Protein AF-A0A7Z9N218-F1 (afdb_monomer)

Secondary structure (DSSP, 8-state):
----HHHHHHHHHHHHHHHHHIIIIIIISHHHHHIIIIISSSHHHHHHHHHHHHHHHHHHHHHHHHHHHHHHHHHT-HHHHHHHHHHHHHHHHHHHTT--TT-HHHHHHHHHHHHHHHHHHHHHHHHTHHHHS-GGGHHHHHHHHHHHHHHHHHHHHHHHIIIIISSSS-GGG--SGGGHHHHHHHHHHHHHHHHHHHHHHHH----GGG----SSHHHHHHHHHHHHHHHHHTT-HHHHHHHHHHHHHHHHHHHHHHH--

Nearest PDB structures (foldseek):
  6tha-assembly1_A  TM=5.255E-01  e=4.650E-03  Homo sapiens
  7yub-assembly1_R  TM=7.234E-01  e=2.649E-01  Homo sapiens
  9b1o-assembly1_A  TM=7.307E-01  e=7.279E-01  Homo sapiens
  8ex6-assembly1_A  TM=6.129E-01  e=5.351E-01  Homo sapiens
  7yud-assembly1_R  TM=5.275E-01  e=8.304E-01  Homo sapiens

pLDDT: mean 81.49, std 13.46, range [33.62, 96.31]

Structure (mmCIF, N/CA/C/O backbone):
data_AF-A0A7Z9N218-F1
#
_entry.id   AF-A0A7Z9N218-F1
#
loop_
_atom_site.group_PDB
_atom_site.id
_atom_site.type_symbol
_atom_site.label_atom_id
_atom_site.label_alt_id
_atom_site.label_comp_id
_atom_site.label_asym_id
_atom_site.label_entity_id
_atom_site.label_seq_id
_atom_site.pdbx_PDB_ins_code
_atom_site.Cartn_x
_atom_site.Cartn_y
_atom_site.Cartn_z
_atom_site.occupancy
_atom_site.B_iso_or_equiv
_atom_site.auth_seq_id
_atom_site.auth_comp_id
_atom_site.auth_asym_id
_atom_site.auth_atom_id
_atom_site.pdbx_PDB_model_num
ATOM 1 N N . MET A 1 1 ? -22.591 -6.708 20.946 1.00 33.62 1 MET A N 1
ATOM 2 C CA . MET A 1 1 ? -23.233 -7.764 20.130 1.00 33.62 1 MET A CA 1
ATOM 3 C C . MET A 1 1 ? -22.193 -8.252 19.127 1.00 33.62 1 MET A C 1
ATOM 5 O O . MET A 1 1 ? -21.818 -7.488 18.253 1.00 33.62 1 MET A O 1
ATOM 9 N N . ALA A 1 2 ? -21.622 -9.447 19.322 1.00 35.62 2 ALA A N 1
ATOM 10 C CA . ALA A 1 2 ? -20.508 -9.954 18.511 1.00 35.62 2 ALA A CA 1
ATOM 11 C C . ALA A 1 2 ? -20.995 -10.357 17.107 1.00 35.62 2 ALA A C 1
ATOM 13 O O . ALA A 1 2 ? -21.380 -11.499 16.860 1.00 35.62 2 ALA A O 1
ATOM 14 N N . LEU A 1 3 ? -21.046 -9.393 16.191 1.00 43.81 3 LEU A N 1
ATOM 15 C CA . LEU A 1 3 ? -21.478 -9.608 14.815 1.00 43.81 3 LEU A CA 1
ATOM 16 C C . LEU A 1 3 ? -20.383 -10.351 14.031 1.00 43.81 3 LEU A C 1
ATOM 18 O O . LEU A 1 3 ? -19.372 -9.782 13.648 1.00 43.81 3 LEU A O 1
ATOM 22 N N . ASN A 1 4 ? -20.622 -11.632 13.748 1.00 52.72 4 ASN A N 1
ATOM 23 C CA . ASN A 1 4 ? -20.043 -12.361 12.610 1.00 52.72 4 ASN A CA 1
ATOM 24 C C . ASN A 1 4 ? -18.493 -12.364 12.484 1.00 52.72 4 ASN A C 1
ATOM 26 O O . ASN A 1 4 ? -17.949 -12.262 11.383 1.00 52.72 4 ASN A O 1
ATOM 30 N N . ASN A 1 5 ? -17.788 -12.542 13.611 1.00 69.19 5 ASN A N 1
ATOM 31 C CA . ASN A 1 5 ? -16.327 -12.408 13.763 1.00 69.19 5 ASN A CA 1
ATOM 32 C C . ASN A 1 5 ? -15.471 -13.054 12.658 1.00 69.19 5 ASN A C 1
ATOM 34 O O . ASN A 1 5 ? -14.517 -12.451 12.182 1.00 69.19 5 ASN A O 1
ATOM 38 N N . LYS A 1 6 ? -15.777 -14.287 12.233 1.00 80.62 6 LYS A N 1
ATOM 39 C CA . LYS A 1 6 ? -14.879 -15.040 11.336 1.00 80.62 6 LYS A CA 1
ATOM 40 C C . LYS A 1 6 ? -14.789 -14.440 9.931 1.00 80.62 6 LYS A C 1
ATOM 42 O O . LYS A 1 6 ? -13.695 -14.379 9.381 1.00 80.62 6 LYS A O 1
ATOM 47 N N . LYS A 1 7 ? -15.915 -13.990 9.361 1.00 83.62 7 LYS A N 1
ATOM 48 C CA . LYS A 1 7 ? -15.926 -13.382 8.020 1.00 83.62 7 LYS A CA 1
ATOM 49 C C . LYS A 1 7 ? -15.227 -12.026 8.034 1.00 83.62 7 LYS A C 1
ATOM 51 O O . LYS A 1 7 ? -14.425 -11.764 7.146 1.00 83.62 7 LYS A O 1
ATOM 56 N N . SER A 1 8 ? -15.460 -11.209 9.062 1.00 83.69 8 SER A N 1
ATOM 57 C CA . SER A 1 8 ? -14.781 -9.918 9.229 1.00 83.69 8 SER A CA 1
ATOM 58 C C . SER A 1 8 ? -13.271 -10.085 9.409 1.00 83.69 8 SER A C 1
ATOM 60 O O . SER A 1 8 ? -12.509 -9.423 8.715 1.00 83.69 8 SER A O 1
ATOM 62 N N . ILE A 1 9 ? -12.836 -11.027 10.256 1.00 85.31 9 ILE A N 1
ATOM 63 C CA . ILE A 1 9 ? -11.413 -11.344 10.459 1.00 85.31 9 ILE A CA 1
ATOM 64 C C . ILE A 1 9 ? -10.764 -11.830 9.159 1.00 85.31 9 ILE A C 1
ATOM 66 O O . ILE A 1 9 ? -9.672 -11.387 8.818 1.00 85.31 9 ILE A O 1
ATOM 70 N N . TRP A 1 10 ? -11.430 -12.716 8.412 1.00 88.69 10 TRP A N 1
ATOM 71 C CA . TRP A 1 10 ? -10.900 -13.202 7.137 1.00 88.69 10 TRP A CA 1
ATOM 72 C C . TRP A 1 10 ? -10.821 -12.091 6.083 1.00 88.69 10 TRP A C 1
ATOM 74 O O . TRP A 1 10 ? -9.835 -12.000 5.364 1.00 88.69 10 TRP A O 1
ATOM 84 N N . SER A 1 11 ? -11.823 -11.210 6.029 1.00 88.75 11 SER A N 1
ATOM 85 C CA . SER A 1 11 ? -11.825 -10.049 5.124 1.00 88.75 11 SER A CA 1
ATOM 86 C C . SER A 1 11 ? -10.704 -9.072 5.440 1.00 88.75 11 SER A C 1
ATOM 88 O O . SER A 1 11 ? -10.077 -8.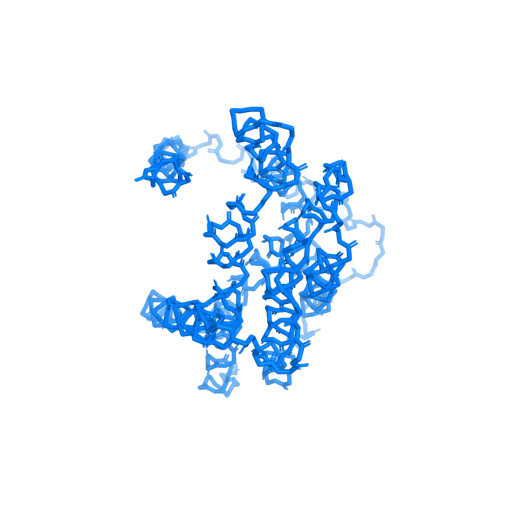535 4.535 1.00 88.75 11 SER A O 1
ATOM 90 N N . TRP A 1 12 ? -10.464 -8.848 6.732 1.00 90.56 12 TRP A N 1
ATOM 91 C CA . TRP A 1 12 ? -9.368 -8.026 7.220 1.00 90.56 12 TRP A CA 1
ATOM 92 C C . TRP A 1 12 ? -8.027 -8.651 6.818 1.00 90.56 12 TRP A C 1
ATOM 94 O O . TRP A 1 12 ? -7.235 -8.012 6.139 1.00 90.56 12 TRP A O 1
ATOM 104 N N . ALA A 1 13 ? -7.829 -9.945 7.074 1.00 91.06 13 ALA A N 1
ATOM 105 C CA . ALA A 1 13 ? -6.616 -10.647 6.653 1.00 91.06 13 ALA A CA 1
ATOM 106 C C . ALA A 1 13 ? -6.413 -10.649 5.119 1.00 91.06 13 ALA A C 1
ATOM 108 O O . ALA A 1 13 ? -5.283 -10.548 4.648 1.00 91.06 13 ALA A O 1
ATOM 109 N N . MET A 1 14 ? -7.488 -10.728 4.326 1.00 91.31 14 MET A N 1
ATOM 110 C CA . MET A 1 14 ? -7.422 -10.603 2.862 1.00 91.31 14 MET A CA 1
ATOM 111 C C . MET A 1 14 ? -7.017 -9.208 2.390 1.00 91.31 14 MET A C 1
ATOM 113 O O . MET A 1 14 ? -6.320 -9.084 1.387 1.00 91.31 14 MET A O 1
ATOM 117 N N . TYR A 1 15 ? -7.391 -8.163 3.122 1.00 92.38 15 TYR A N 1
ATOM 118 C CA . TYR A 1 15 ? -6.898 -6.823 2.830 1.00 92.38 15 TYR A CA 1
ATOM 119 C C . TYR A 1 15 ? -5.382 -6.724 3.069 1.00 92.38 15 TYR A C 1
ATOM 121 O O . TYR A 1 15 ? -4.683 -6.111 2.268 1.00 92.38 15 TYR A O 1
ATOM 129 N N . ASP A 1 16 ? -4.846 -7.397 4.093 1.00 91.12 16 ASP A N 1
ATOM 130 C CA . ASP A 1 16 ? -3.393 -7.485 4.324 1.00 91.12 16 ASP A CA 1
ATOM 131 C C . ASP A 1 16 ? -2.655 -8.235 3.204 1.00 91.12 16 ASP A C 1
ATOM 133 O O . ASP A 1 16 ? -1.592 -7.816 2.737 1.00 91.12 16 ASP A O 1
ATOM 137 N N . PHE A 1 17 ? -3.260 -9.327 2.730 1.00 91.94 17 PHE A N 1
ATOM 138 C CA . PHE A 1 17 ? -2.815 -10.094 1.563 1.00 91.94 17 PHE A CA 1
ATOM 139 C C . PHE A 1 17 ? -2.768 -9.232 0.295 1.00 91.94 17 PHE A C 1
ATOM 141 O O . PHE A 1 17 ? -1.846 -9.348 -0.515 1.00 91.94 17 PHE A O 1
ATOM 148 N N . ALA A 1 18 ? -3.740 -8.332 0.140 1.00 91.12 18 ALA A N 1
ATOM 149 C CA . ALA A 1 18 ? -3.783 -7.359 -0.940 1.00 91.12 18 ALA A CA 1
ATOM 150 C C . ALA A 1 18 ? -2.677 -6.294 -0.776 1.00 91.12 18 ALA A C 1
ATOM 152 O O . ALA A 1 18 ? -1.920 -6.039 -1.712 1.00 91.12 18 ALA A O 1
ATOM 153 N N . ASN A 1 19 ? -2.561 -5.709 0.421 1.00 91.56 19 ASN A N 1
ATOM 154 C CA . ASN A 1 19 ? -1.595 -4.661 0.761 1.00 91.56 19 ASN A CA 1
ATOM 155 C C . ASN A 1 19 ? -0.151 -5.105 0.520 1.00 91.56 19 ASN A C 1
ATOM 157 O O . ASN A 1 19 ? 0.659 -4.358 -0.025 1.00 91.56 19 ASN A O 1
ATOM 161 N N . SER A 1 20 ? 0.171 -6.334 0.912 1.00 91.56 20 SER A N 1
ATOM 162 C CA . SER A 1 20 ? 1.543 -6.836 0.858 1.00 91.56 20 SER A CA 1
ATOM 163 C C . SER A 1 20 ? 2.082 -6.901 -0.571 1.00 91.56 20 SER A C 1
ATOM 165 O O . SER A 1 20 ? 3.263 -6.646 -0.787 1.00 91.56 20 SER A O 1
ATOM 167 N N . ALA A 1 21 ? 1.226 -7.145 -1.571 1.00 91.75 21 ALA A N 1
ATOM 168 C CA . ALA A 1 21 ? 1.627 -7.079 -2.977 1.00 91.75 21 ALA A CA 1
ATOM 169 C C . ALA A 1 21 ? 2.090 -5.670 -3.389 1.00 91.75 21 ALA A C 1
ATOM 171 O O . ALA A 1 21 ? 3.074 -5.541 -4.118 1.00 91.75 21 ALA A O 1
ATOM 172 N N . TYR A 1 22 ? 1.427 -4.618 -2.895 1.00 93.44 22 TYR A N 1
ATOM 173 C CA . TYR A 1 22 ? 1.830 -3.234 -3.150 1.00 93.44 22 TYR A CA 1
ATOM 174 C C . TYR A 1 22 ? 3.226 -2.963 -2.583 1.00 93.44 22 TYR A C 1
ATOM 176 O O . TYR A 1 22 ? 4.114 -2.526 -3.314 1.00 93.44 22 TYR A O 1
ATOM 184 N N . THR A 1 23 ? 3.460 -3.282 -1.307 1.00 91.19 23 THR A N 1
ATOM 185 C CA . THR A 1 23 ? 4.771 -3.068 -0.678 1.00 91.19 23 THR A CA 1
ATOM 186 C C . THR A 1 23 ? 5.867 -3.872 -1.376 1.00 91.19 23 THR A C 1
ATOM 188 O O . THR A 1 23 ? 6.879 -3.308 -1.783 1.00 91.19 23 THR A O 1
ATOM 191 N N . THR A 1 24 ? 5.659 -5.173 -1.586 1.00 90.44 24 THR A N 1
ATOM 192 C CA . THR A 1 24 ? 6.682 -6.054 -2.161 1.00 90.44 24 THR A CA 1
ATOM 193 C C . THR A 1 24 ? 7.053 -5.651 -3.591 1.00 90.44 24 THR A C 1
ATOM 195 O O . THR A 1 24 ? 8.238 -5.511 -3.895 1.00 90.44 24 THR A O 1
ATOM 198 N N . LEU A 1 25 ? 6.077 -5.439 -4.480 1.00 92.12 25 LEU A N 1
ATOM 199 C CA . LEU A 1 25 ? 6.375 -5.182 -5.891 1.00 92.12 25 LEU A CA 1
ATOM 200 C C . LEU A 1 25 ? 6.682 -3.710 -6.168 1.00 92.12 25 LEU A C 1
ATOM 202 O O . LEU A 1 25 ? 7.605 -3.436 -6.932 1.00 92.12 25 LEU A O 1
ATOM 206 N N . ILE A 1 26 ? 5.944 -2.768 -5.576 1.00 93.00 26 ILE A N 1
ATOM 207 C CA . ILE A 1 26 ? 6.102 -1.343 -5.898 1.00 93.00 26 ILE A CA 1
ATOM 208 C C . ILE A 1 26 ? 7.177 -0.698 -5.026 1.00 93.00 26 ILE A C 1
ATOM 210 O O . ILE A 1 26 ? 8.072 -0.035 -5.546 1.00 93.00 26 ILE A O 1
ATOM 214 N N . VAL A 1 27 ? 7.096 -0.884 -3.707 1.00 90.38 27 VAL A N 1
ATOM 215 C CA . VAL A 1 27 ? 7.949 -0.155 -2.756 1.00 90.38 27 VAL A CA 1
ATOM 216 C C . VAL A 1 27 ? 9.341 -0.777 -2.646 1.00 90.38 27 VAL A C 1
ATOM 218 O O . VAL A 1 27 ? 10.323 -0.039 -2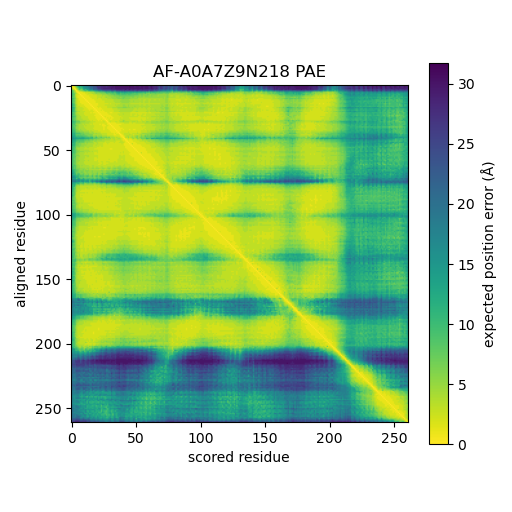.589 1.00 90.38 27 VAL A O 1
ATOM 221 N N . THR A 1 28 ? 9.433 -2.110 -2.618 1.00 85.75 28 THR A N 1
ATOM 222 C CA . THR A 1 28 ? 10.676 -2.810 -2.251 1.00 85.75 28 THR A CA 1
ATOM 223 C C . THR A 1 28 ? 11.458 -3.354 -3.445 1.00 85.75 28 THR A C 1
ATOM 225 O O . THR A 1 28 ? 12.612 -2.985 -3.618 1.00 85.75 28 THR A O 1
ATOM 228 N N . PHE A 1 29 ? 10.878 -4.240 -4.263 1.00 85.50 29 PHE A N 1
ATOM 229 C CA . PHE A 1 29 ? 11.684 -5.048 -5.190 1.00 85.50 29 PHE A CA 1
ATOM 230 C C . PHE A 1 29 ? 11.602 -4.601 -6.647 1.00 85.50 29 PHE A C 1
ATOM 232 O O . PHE A 1 29 ? 12.610 -4.210 -7.230 1.00 85.50 29 PHE A O 1
ATOM 239 N N . VAL A 1 30 ? 10.426 -4.694 -7.269 1.00 88.75 30 VAL A N 1
ATOM 240 C CA . VAL A 1 30 ? 10.321 -4.646 -8.736 1.00 88.75 30 VAL A CA 1
ATOM 241 C C . VAL A 1 30 ? 10.375 -3.209 -9.248 1.00 88.75 30 VAL A C 1
ATOM 243 O O . VAL A 1 30 ? 11.292 -2.841 -9.982 1.00 88.75 30 VAL A O 1
ATOM 246 N N . TYR A 1 31 ? 9.414 -2.378 -8.846 1.00 89.75 31 TYR A N 1
ATOM 247 C CA . TYR A 1 31 ? 9.296 -1.023 -9.372 1.00 89.75 31 TYR A CA 1
ATOM 248 C C . TYR A 1 31 ? 10.372 -0.087 -8.821 1.00 89.75 31 TYR A C 1
ATOM 250 O O . TYR A 1 31 ? 10.887 0.733 -9.573 1.00 89.75 31 TYR A O 1
ATOM 258 N N . ALA A 1 32 ? 10.765 -0.238 -7.554 1.00 88.56 32 ALA A N 1
ATOM 259 C CA . ALA A 1 32 ? 11.889 0.501 -6.979 1.00 88.56 32 ALA A CA 1
ATOM 260 C C . ALA A 1 32 ? 13.178 0.286 -7.793 1.00 88.56 32 ALA A C 1
ATOM 262 O O . ALA A 1 32 ? 13.804 1.251 -8.227 1.00 88.56 32 ALA A O 1
ATOM 263 N N . THR A 1 33 ? 13.515 -0.971 -8.104 1.00 88.12 33 THR A N 1
ATOM 264 C CA . THR A 1 33 ? 14.679 -1.303 -8.943 1.00 88.12 33 THR A CA 1
ATOM 265 C C . THR A 1 33 ? 14.522 -0.791 -10.375 1.00 88.12 33 THR A C 1
ATOM 267 O O . THR A 1 33 ? 15.472 -0.289 -10.971 1.00 88.12 33 THR A O 1
ATOM 270 N N . TYR A 1 34 ? 13.319 -0.882 -10.948 1.00 88.44 34 TYR A N 1
ATOM 271 C CA . TYR A 1 34 ? 13.038 -0.324 -12.271 1.00 88.44 34 TYR A CA 1
ATOM 272 C C . TYR A 1 34 ? 13.215 1.200 -12.301 1.00 88.44 34 TYR A C 1
ATOM 274 O O . TYR A 1 34 ? 13.794 1.750 -13.238 1.00 88.44 34 TYR A O 1
ATOM 282 N N . PHE A 1 35 ? 12.779 1.891 -11.249 1.00 90.50 35 PHE A N 1
ATOM 283 C CA . PHE A 1 35 ? 12.948 3.327 -11.115 1.00 90.50 35 PHE A CA 1
ATOM 284 C C . PHE A 1 35 ? 14.427 3.714 -11.057 1.00 90.50 35 PHE A C 1
ATOM 286 O O . PHE A 1 35 ? 14.845 4.604 -11.799 1.00 90.50 35 PHE A O 1
ATOM 293 N N . THR A 1 36 ? 15.227 3.037 -10.229 1.00 88.81 36 THR A N 1
ATOM 294 C CA . THR A 1 36 ? 16.649 3.369 -10.066 1.00 88.81 36 THR A CA 1
ATOM 295 C C . THR A 1 36 ? 17.490 3.015 -11.288 1.00 88.81 36 THR A C 1
ATOM 297 O O . THR A 1 36 ? 18.387 3.783 -11.627 1.00 88.81 36 THR A O 1
ATOM 300 N N . LYS A 1 37 ? 17.203 1.895 -11.967 1.00 87.25 37 LYS A N 1
ATOM 301 C CA . LYS A 1 37 ? 18.031 1.391 -13.079 1.00 87.25 37 LYS A CA 1
ATOM 302 C C . LYS A 1 37 ? 17.577 1.816 -14.473 1.00 87.25 37 LYS A C 1
ATOM 304 O O . LYS A 1 37 ? 18.411 1.865 -15.370 1.00 87.25 37 LYS A O 1
ATOM 309 N N . ALA A 1 38 ? 16.283 2.068 -14.681 1.00 87.12 38 ALA A N 1
ATOM 310 C CA . ALA A 1 38 ? 15.731 2.328 -16.015 1.00 87.12 38 ALA A CA 1
ATOM 311 C C . ALA A 1 38 ? 15.059 3.701 -16.159 1.00 87.12 38 ALA A C 1
ATOM 313 O O . ALA A 1 38 ? 15.077 4.267 -17.249 1.00 87.12 38 ALA A O 1
ATOM 314 N N . ILE A 1 39 ? 14.444 4.245 -15.101 1.00 86.81 39 ILE A N 1
ATOM 315 C CA . ILE A 1 39 ? 13.775 5.558 -15.178 1.00 86.81 39 ILE A CA 1
ATOM 316 C C . ILE A 1 39 ? 14.746 6.699 -14.869 1.00 86.81 39 ILE A C 1
ATOM 318 O O . ILE A 1 39 ? 14.710 7.722 -15.555 1.00 86.81 39 ILE A O 1
ATOM 322 N N . ALA A 1 40 ? 15.569 6.549 -13.832 1.00 87.75 40 ALA A N 1
ATOM 323 C CA . ALA A 1 40 ? 16.549 7.547 -13.426 1.00 87.75 40 ALA A CA 1
ATOM 324 C C . ALA A 1 40 ? 17.775 7.566 -14.352 1.00 87.75 40 ALA A C 1
ATOM 326 O O . ALA A 1 40 ? 18.149 6.556 -14.937 1.00 87.75 40 ALA A O 1
ATOM 327 N N . GLU A 1 41 ? 18.430 8.725 -14.436 1.00 84.69 41 GLU A N 1
ATOM 328 C CA . GLU A 1 41 ? 19.638 8.917 -15.253 1.00 84.69 41 GLU A CA 1
ATOM 329 C C . GLU A 1 41 ? 20.832 8.085 -14.759 1.00 84.69 41 GLU A C 1
ATOM 331 O O . GLU A 1 41 ? 21.686 7.677 -15.541 1.00 84.69 41 GLU A O 1
ATOM 336 N N . ASN A 1 42 ? 20.908 7.852 -13.447 1.00 89.00 42 ASN A N 1
ATOM 337 C CA . ASN A 1 42 ? 21.964 7.083 -12.801 1.00 89.00 42 ASN A CA 1
ATOM 338 C C . ASN A 1 42 ? 21.404 6.399 -11.549 1.00 89.00 42 ASN A C 1
ATOM 340 O O . ASN A 1 42 ? 20.624 7.011 -10.819 1.00 89.00 42 ASN A O 1
ATOM 344 N N . GLU A 1 43 ? 21.848 5.175 -11.261 1.00 88.06 43 GLU A N 1
ATOM 345 C CA . GLU A 1 43 ? 21.411 4.375 -10.110 1.00 88.06 43 GLU A CA 1
ATOM 346 C C . GLU A 1 43 ? 21.628 5.078 -8.759 1.00 88.06 43 GLU A C 1
ATOM 348 O O . GLU A 1 43 ? 20.756 5.026 -7.890 1.00 88.06 43 GLU A O 1
ATOM 353 N N . VAL A 1 44 ? 22.728 5.819 -8.592 1.00 88.94 44 VAL A N 1
ATOM 354 C CA . VAL A 1 44 ? 23.014 6.576 -7.360 1.00 88.94 44 VAL A CA 1
ATOM 355 C C . VAL A 1 44 ? 22.000 7.705 -7.177 1.00 88.94 44 VAL A C 1
ATOM 357 O O . VAL A 1 44 ? 21.393 7.843 -6.113 1.00 88.94 44 VAL A O 1
ATOM 360 N N . ILE A 1 45 ? 21.768 8.497 -8.228 1.00 90.06 45 ILE A N 1
ATOM 361 C CA . ILE A 1 45 ? 20.796 9.599 -8.201 1.00 90.06 45 ILE A CA 1
ATOM 362 C C . ILE A 1 45 ? 19.379 9.040 -8.038 1.00 90.06 45 ILE A C 1
ATOM 364 O O . ILE A 1 45 ? 18.606 9.553 -7.230 1.00 90.06 45 ILE A O 1
ATOM 368 N N . GLY A 1 46 ? 19.051 7.962 -8.750 1.00 88.94 46 GLY A N 1
ATOM 369 C CA . GLY A 1 46 ? 17.775 7.261 -8.661 1.00 88.94 46 GLY A CA 1
ATOM 370 C C . GLY A 1 46 ? 17.490 6.773 -7.247 1.00 88.94 46 GLY A C 1
ATOM 371 O O . GLY A 1 46 ? 16.405 7.019 -6.730 1.00 88.94 46 GLY A O 1
ATOM 372 N N . THR A 1 47 ? 18.475 6.170 -6.582 1.00 88.62 47 THR A N 1
ATOM 373 C CA . THR A 1 47 ? 18.343 5.709 -5.192 1.00 88.62 47 THR A CA 1
ATOM 374 C C . THR A 1 47 ? 18.071 6.875 -4.244 1.00 88.62 47 THR A C 1
ATOM 376 O O . THR A 1 47 ? 17.162 6.805 -3.417 1.00 88.62 47 THR A O 1
ATOM 379 N N . VAL A 1 48 ? 18.787 7.995 -4.402 1.00 89.56 48 VAL A N 1
ATOM 380 C CA . VAL A 1 48 ? 18.550 9.212 -3.606 1.00 89.56 48 VAL A CA 1
ATOM 381 C C . VAL A 1 48 ? 17.151 9.781 -3.855 1.00 89.56 48 VAL A C 1
ATOM 383 O O . VAL A 1 48 ? 16.464 10.174 -2.913 1.00 89.56 48 VAL A O 1
ATOM 386 N N . LEU A 1 49 ? 16.707 9.837 -5.111 1.00 91.94 49 LEU A N 1
ATOM 387 C CA . LEU A 1 49 ? 15.386 10.350 -5.478 1.00 91.94 49 LEU A CA 1
ATOM 388 C C . LEU A 1 49 ? 14.252 9.448 -4.984 1.00 91.94 49 LEU A C 1
ATOM 390 O O . LEU A 1 49 ? 13.246 9.956 -4.487 1.00 91.94 49 LEU A O 1
ATOM 394 N N . TRP A 1 50 ? 14.431 8.131 -5.064 1.00 91.31 50 TRP A N 1
ATOM 395 C CA . TRP A 1 50 ? 13.492 7.153 -4.526 1.00 91.31 50 TRP A CA 1
ATOM 396 C C . TRP A 1 50 ? 13.369 7.286 -3.009 1.00 91.31 50 TRP A C 1
ATOM 398 O O . TRP A 1 50 ? 12.265 7.461 -2.493 1.00 91.31 50 TRP A O 1
ATOM 408 N N . ALA A 1 51 ? 14.506 7.327 -2.305 1.00 88.56 51 ALA A N 1
ATOM 409 C CA . ALA A 1 51 ? 14.548 7.541 -0.862 1.00 88.56 51 ALA A CA 1
ATOM 410 C C . ALA A 1 51 ? 13.851 8.851 -0.467 1.00 88.56 51 ALA A C 1
ATOM 412 O O . ALA A 1 51 ? 13.028 8.857 0.444 1.00 88.56 51 ALA A O 1
ATOM 413 N N . ARG A 1 52 ? 14.087 9.948 -1.204 1.00 90.56 52 ARG A N 1
ATOM 414 C CA . ARG A 1 52 ? 13.369 11.219 -1.001 1.00 90.56 52 ARG A CA 1
ATOM 415 C C . ARG A 1 52 ? 11.859 11.066 -1.190 1.00 90.56 52 ARG A C 1
ATOM 417 O O . ARG A 1 52 ? 11.109 11.607 -0.384 1.00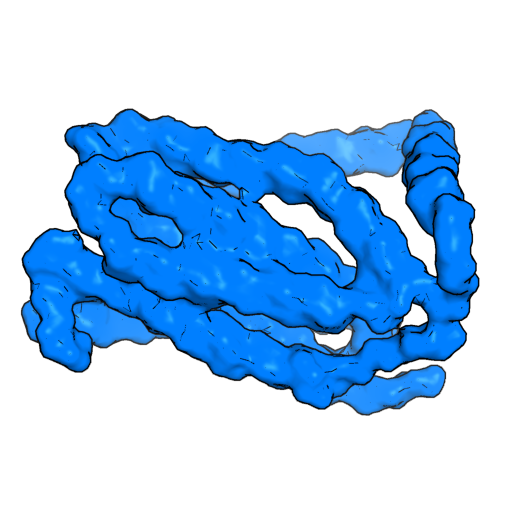 90.56 52 ARG A O 1
ATOM 424 N N . GLY A 1 53 ? 11.405 10.331 -2.206 1.00 92.12 53 GLY A N 1
ATOM 425 C CA . GLY A 1 53 ? 9.982 10.040 -2.418 1.00 92.12 53 GLY A CA 1
ATOM 426 C C . GLY A 1 53 ? 9.351 9.275 -1.248 1.00 92.12 53 GLY A C 1
ATOM 427 O O . GLY A 1 53 ? 8.276 9.646 -0.764 1.00 92.12 53 GLY A O 1
ATOM 428 N N . VAL A 1 54 ? 10.050 8.260 -0.735 1.00 90.31 54 VAL A N 1
ATOM 429 C CA . VAL A 1 54 ? 9.636 7.513 0.464 1.00 90.31 54 VAL A CA 1
ATOM 430 C C . VAL A 1 54 ? 9.599 8.430 1.691 1.00 90.31 54 VAL A C 1
ATOM 432 O O . VAL A 1 54 ? 8.595 8.452 2.400 1.00 90.31 54 VAL A O 1
ATOM 435 N N . SER A 1 55 ? 10.621 9.264 1.912 1.00 88.50 55 SER A N 1
ATOM 436 C CA . SER A 1 55 ? 10.653 10.219 3.030 1.00 88.50 55 SER A CA 1
ATOM 437 C C . SER A 1 55 ? 9.534 11.260 2.956 1.00 88.50 55 SER A C 1
ATOM 439 O O . SER A 1 55 ? 8.897 11.543 3.968 1.00 88.50 55 SER A O 1
ATOM 441 N N . ILE A 1 56 ? 9.252 11.812 1.769 1.00 92.94 56 ILE A N 1
ATOM 442 C CA . ILE A 1 56 ? 8.134 12.747 1.558 1.00 92.94 56 ILE A CA 1
ATOM 443 C C . ILE A 1 56 ? 6.813 12.067 1.912 1.00 92.94 56 ILE A C 1
ATOM 445 O O . ILE A 1 56 ? 5.980 12.666 2.596 1.00 92.94 56 ILE A O 1
ATOM 449 N N . THR A 1 57 ? 6.638 10.811 1.496 1.00 92.94 57 THR A N 1
ATOM 450 C CA . THR A 1 57 ? 5.455 10.024 1.852 1.00 92.94 57 THR A CA 1
ATOM 451 C C . THR A 1 57 ? 5.352 9.854 3.365 1.00 92.94 57 THR A C 1
ATOM 453 O O . THR A 1 57 ? 4.322 10.195 3.940 1.00 92.94 57 THR A O 1
ATOM 456 N N . ALA A 1 58 ? 6.425 9.413 4.023 1.00 88.25 58 ALA A N 1
ATOM 457 C CA . ALA A 1 58 ? 6.453 9.178 5.463 1.00 88.25 58 ALA A CA 1
ATOM 458 C C . ALA A 1 58 ? 6.140 10.447 6.273 1.00 88.25 58 ALA A C 1
ATOM 460 O O . ALA A 1 58 ? 5.303 10.410 7.173 1.00 88.25 58 ALA A O 1
ATOM 461 N N . ILE A 1 59 ? 6.744 11.590 5.924 1.00 90.38 59 ILE A N 1
ATOM 462 C CA . ILE A 1 59 ? 6.464 12.887 6.564 1.00 90.38 59 ILE A CA 1
ATOM 463 C C . ILE A 1 59 ? 5.000 13.282 6.351 1.00 90.38 59 ILE A C 1
ATOM 465 O O . ILE A 1 59 ? 4.321 13.699 7.291 1.00 90.38 59 ILE A O 1
ATOM 469 N N . THR A 1 60 ? 4.494 13.123 5.128 1.00 92.94 60 THR A N 1
ATOM 470 C CA . THR A 1 60 ? 3.107 13.467 4.798 1.00 92.94 60 THR A CA 1
ATOM 471 C C . THR A 1 60 ? 2.125 12.602 5.588 1.00 92.94 60 THR A C 1
ATOM 473 O O . THR A 1 60 ? 1.210 13.126 6.219 1.00 92.94 60 THR A O 1
ATOM 476 N N . VAL A 1 61 ? 2.349 11.289 5.641 1.00 91.56 61 VAL A N 1
ATOM 477 C CA . VAL A 1 61 ? 1.548 10.338 6.424 1.00 91.56 61 VAL A CA 1
ATOM 478 C C . VAL A 1 61 ? 1.642 10.640 7.920 1.00 91.56 61 VAL A C 1
ATOM 480 O O . VAL A 1 61 ? 0.627 10.615 8.611 1.00 91.56 61 VAL A O 1
ATOM 483 N N . ALA A 1 62 ? 2.818 10.991 8.443 1.00 87.06 62 ALA A N 1
ATOM 484 C CA . ALA A 1 62 ? 2.984 11.356 9.850 1.00 87.06 62 ALA A CA 1
ATOM 485 C C . ALA A 1 62 ? 2.143 12.587 10.240 1.00 87.06 62 ALA A C 1
ATOM 487 O O . ALA A 1 62 ? 1.607 12.642 11.346 1.00 87.06 62 ALA A O 1
ATOM 488 N N . ILE A 1 63 ? 1.981 13.550 9.328 1.00 86.25 63 ILE A N 1
ATOM 489 C CA . ILE A 1 63 ? 1.152 14.745 9.543 1.00 86.25 63 ILE A CA 1
ATOM 490 C C . ILE A 1 63 ? -0.339 14.436 9.343 1.00 86.25 63 ILE A C 1
ATOM 492 O O . ILE A 1 63 ? -1.177 14.909 10.112 1.00 86.25 63 ILE A O 1
ATOM 496 N N . LEU A 1 64 ? -0.688 13.652 8.319 1.00 87.62 64 LEU A N 1
ATOM 497 C CA . LEU A 1 64 ? -2.081 13.376 7.958 1.00 87.62 64 LEU A CA 1
ATOM 498 C C . LEU A 1 64 ? -2.731 12.291 8.824 1.00 87.62 64 LEU A C 1
ATOM 500 O O . LEU A 1 64 ? -3.940 12.352 9.056 1.00 87.62 64 LEU A O 1
ATOM 504 N N . SER A 1 65 ? -1.971 11.311 9.318 1.00 84.94 65 SER A N 1
ATOM 505 C CA . SER A 1 65 ? -2.505 10.159 10.062 1.00 84.94 65 SER A CA 1
ATOM 506 C C . SER A 1 65 ? -3.251 10.529 11.348 1.00 84.94 65 SER A C 1
ATOM 508 O O . SER A 1 65 ? -4.349 9.995 11.529 1.00 84.94 65 SER A O 1
ATOM 510 N N . PRO A 1 66 ? -2.802 11.476 12.205 1.00 80.50 66 PRO A N 1
ATOM 511 C CA . PRO A 1 66 ? -3.570 11.868 13.388 1.00 80.50 66 PRO A CA 1
ATOM 512 C C . PRO A 1 66 ? -4.872 12.581 13.011 1.00 80.50 66 PRO A C 1
ATOM 514 O O . PRO A 1 66 ? -5.894 12.415 13.676 1.00 80.50 66 PRO A O 1
ATOM 517 N N . ILE A 1 67 ? -4.835 13.362 11.926 1.00 80.94 67 ILE A N 1
ATOM 518 C CA . ILE A 1 67 ? -5.980 14.118 11.420 1.00 80.94 67 ILE A CA 1
ATOM 519 C C . ILE A 1 67 ? -7.035 13.144 10.886 1.00 80.94 67 ILE A C 1
ATOM 521 O O . ILE A 1 67 ? -8.179 13.174 11.338 1.00 80.94 67 ILE A O 1
ATOM 525 N N . MET A 1 68 ? -6.656 12.238 9.978 1.00 79.62 68 MET A N 1
ATOM 526 C CA . MET A 1 68 ? -7.587 11.243 9.437 1.00 79.62 68 MET A CA 1
ATOM 527 C C . MET A 1 68 ? -8.074 10.254 10.495 1.00 79.62 68 MET A C 1
ATOM 529 O O . MET A 1 68 ? -9.254 9.921 10.474 1.00 79.62 68 MET A O 1
ATOM 533 N N . GLY A 1 69 ? -7.223 9.822 11.433 1.00 76.12 69 GLY A N 1
ATOM 534 C CA . GLY A 1 69 ? -7.639 8.952 12.538 1.00 76.12 69 GLY A CA 1
ATOM 535 C C . GLY A 1 69 ? -8.752 9.591 13.372 1.00 76.12 69 GLY A C 1
ATOM 536 O O . GLY A 1 69 ? -9.803 8.988 13.580 1.00 76.12 69 GLY A O 1
ATOM 537 N N . ALA A 1 70 ? -8.590 10.868 13.735 1.00 73.75 70 ALA A N 1
ATOM 538 C CA . ALA A 1 70 ? -9.614 11.613 14.466 1.00 73.75 70 ALA A CA 1
ATOM 539 C C . ALA A 1 70 ? -10.938 11.759 13.686 1.00 73.75 70 ALA A C 1
ATOM 541 O O . ALA A 1 70 ? -12.012 11.734 14.294 1.00 73.75 70 ALA A O 1
ATOM 542 N N . PHE A 1 71 ? -10.885 11.903 12.355 1.00 68.19 71 PHE A N 1
ATOM 543 C CA . PHE A 1 71 ? -12.082 11.951 11.504 1.00 68.19 71 PHE A CA 1
ATOM 544 C C . PHE A 1 71 ? -12.765 10.590 11.366 1.00 68.19 71 PHE A C 1
ATOM 546 O O . PHE A 1 71 ? -13.993 10.498 11.466 1.00 68.19 71 PHE A O 1
ATOM 553 N N . ALA A 1 72 ? -11.976 9.541 11.153 1.00 67.69 72 ALA A N 1
ATOM 554 C CA . ALA A 1 72 ? -12.462 8.186 10.967 1.00 67.69 72 ALA A CA 1
ATOM 555 C C . ALA A 1 72 ? -13.183 7.656 12.214 1.00 67.69 72 ALA A C 1
ATOM 557 O O . ALA A 1 72 ? -14.219 7.004 12.083 1.00 67.69 72 ALA A O 1
ATOM 558 N N . ASP A 1 73 ? -12.687 8.001 13.405 1.00 67.38 73 ASP A N 1
ATOM 559 C CA . ASP A 1 73 ? -13.231 7.528 14.682 1.00 67.38 73 ASP A CA 1
ATOM 560 C C . ASP A 1 73 ? -14.540 8.216 15.095 1.00 67.38 73 ASP A C 1
ATOM 562 O O . ASP A 1 73 ? -15.342 7.629 15.819 1.00 67.38 73 ASP A O 1
ATOM 566 N N . ARG A 1 74 ? -14.791 9.457 14.656 1.00 58.75 74 ARG A N 1
ATOM 567 C CA . ARG A 1 74 ? -15.974 10.228 15.093 1.00 58.75 74 ARG A CA 1
ATOM 568 C C . ARG A 1 74 ? -17.151 10.197 14.123 1.00 58.75 74 ARG A C 1
ATOM 570 O O . ARG A 1 74 ? -18.272 10.489 14.532 1.00 58.75 74 ARG A O 1
ATOM 577 N N . GLY A 1 75 ? -16.908 9.874 12.853 1.00 58.78 75 GLY A N 1
ATOM 578 C CA . GLY A 1 75 ? -17.922 9.969 11.801 1.00 58.78 75 GLY A CA 1
ATOM 579 C C . GLY A 1 75 ? -18.585 8.655 11.389 1.00 58.78 75 GLY A C 1
ATOM 580 O O . GLY A 1 75 ? -19.570 8.700 10.661 1.00 58.78 75 GLY A O 1
ATOM 581 N N . GLY A 1 76 ? -18.058 7.494 11.797 1.00 66.88 76 GLY A N 1
ATOM 582 C CA . GLY A 1 76 ? -18.510 6.212 11.235 1.00 66.88 76 GLY A CA 1
ATOM 583 C C . GLY A 1 76 ? -18.362 6.170 9.706 1.00 66.88 76 GLY A C 1
ATOM 584 O O . GLY A 1 76 ? -19.222 5.620 9.024 1.00 66.88 76 GLY A O 1
ATOM 585 N N . TYR A 1 77 ? -17.320 6.834 9.189 1.00 74.75 77 TYR A N 1
ATOM 586 C CA . TYR A 1 77 ? -16.946 6.890 7.769 1.00 74.75 77 TYR A CA 1
ATOM 587 C C . TYR A 1 77 ? -15.587 6.223 7.512 1.00 74.75 77 TYR A C 1
ATOM 589 O O . TYR A 1 77 ? -15.016 6.379 6.433 1.00 74.75 77 TYR A O 1
ATOM 597 N N . ARG A 1 78 ? -15.029 5.499 8.491 1.00 81.75 78 ARG A N 1
ATOM 598 C CA . ARG A 1 78 ? -13.731 4.820 8.384 1.00 81.75 78 ARG A CA 1
ATOM 599 C C . ARG A 1 78 ? -13.690 3.895 7.168 1.00 81.75 78 ARG A C 1
ATOM 601 O O . ARG A 1 78 ? -12.681 3.854 6.472 1.00 81.75 78 ARG A O 1
ATOM 608 N N . LYS A 1 79 ? -14.793 3.206 6.865 1.00 85.25 79 LYS A N 1
ATOM 609 C CA . LYS A 1 79 ? -14.898 2.311 5.706 1.00 85.25 79 LYS A CA 1
ATOM 610 C C . LYS A 1 79 ? -14.887 3.081 4.388 1.00 85.25 79 LYS A C 1
ATOM 612 O O . LYS A 1 79 ? -14.263 2.631 3.432 1.00 85.25 79 LYS A O 1
ATOM 617 N N . LEU A 1 80 ? -15.546 4.241 4.343 1.00 85.94 80 LEU A N 1
ATOM 618 C CA . LEU A 1 80 ? -15.537 5.121 3.174 1.00 85.94 80 LEU A CA 1
ATOM 619 C C . LEU A 1 80 ? -14.142 5.709 2.938 1.00 85.94 80 LEU A C 1
ATOM 621 O O . LEU A 1 80 ? -13.652 5.672 1.815 1.00 85.94 80 LEU A O 1
ATOM 625 N N . PHE A 1 81 ? -13.480 6.203 3.986 1.00 88.12 81 PHE A N 1
ATOM 626 C CA . PHE A 1 81 ? -12.111 6.703 3.870 1.00 88.12 81 PHE A CA 1
ATOM 627 C C . PHE A 1 81 ? -11.141 5.601 3.454 1.00 88.12 81 PHE A C 1
ATOM 629 O O . PHE A 1 81 ? -10.320 5.836 2.571 1.00 88.12 81 PHE A O 1
ATOM 636 N N . LEU A 1 82 ? -11.276 4.393 4.016 1.00 91.19 82 LEU A N 1
ATOM 637 C CA . LEU A 1 82 ? -10.488 3.240 3.592 1.00 91.19 82 LEU A CA 1
ATOM 638 C C . LEU A 1 82 ? -10.699 2.973 2.100 1.00 91.19 82 LEU A C 1
ATOM 640 O O . LEU A 1 82 ? -9.724 2.883 1.371 1.00 91.19 82 LEU A O 1
ATOM 644 N N . PHE A 1 83 ? -11.952 2.945 1.635 1.00 91.75 83 PHE A N 1
ATOM 645 C CA . PHE A 1 83 ? -12.274 2.744 0.222 1.00 91.75 83 PHE A CA 1
ATOM 646 C C . PHE A 1 83 ? -11.631 3.799 -0.682 1.00 91.75 83 PHE A C 1
ATOM 648 O O . PHE A 1 83 ? -10.998 3.447 -1.673 1.00 91.75 83 PHE A O 1
ATOM 655 N N . ILE A 1 84 ? -11.739 5.082 -0.327 1.00 92.44 84 ILE A N 1
ATOM 656 C CA . ILE A 1 84 ? -11.132 6.175 -1.099 1.00 92.44 84 ILE A CA 1
ATOM 657 C C . ILE A 1 84 ? -9.610 6.001 -1.162 1.00 92.44 84 ILE A C 1
ATOM 659 O O . ILE A 1 84 ? -9.035 6.090 -2.244 1.00 92.44 84 ILE A O 1
ATOM 663 N N . MET A 1 85 ? -8.959 5.712 -0.032 1.00 94.56 85 MET A N 1
ATOM 664 C CA . MET A 1 85 ? -7.512 5.490 0.013 1.00 94.56 85 MET A CA 1
ATOM 665 C C . MET A 1 85 ? -7.093 4.268 -0.818 1.00 94.56 85 MET A C 1
ATOM 667 O O . MET A 1 85 ? -6.151 4.356 -1.602 1.00 94.56 85 MET A O 1
ATOM 671 N N . THR A 1 86 ? -7.826 3.154 -0.733 1.00 94.62 86 THR A N 1
ATOM 672 C CA . THR A 1 86 ? -7.577 1.964 -1.560 1.00 94.62 86 THR A CA 1
ATOM 673 C C . THR A 1 86 ? -7.708 2.285 -3.049 1.00 94.62 86 THR A C 1
ATOM 675 O O . THR A 1 86 ? -6.841 1.913 -3.833 1.00 94.62 86 THR A O 1
ATOM 678 N N . VAL A 1 87 ? -8.749 3.020 -3.454 1.00 95.44 87 VAL A N 1
ATOM 679 C CA . VAL A 1 87 ? -8.953 3.417 -4.857 1.00 95.44 87 VAL A CA 1
ATOM 680 C C . VAL A 1 87 ? -7.829 4.329 -5.345 1.00 95.44 87 VAL A C 1
ATOM 682 O O . VAL A 1 87 ? -7.317 4.115 -6.441 1.00 95.44 87 VAL A O 1
ATOM 685 N N . ILE A 1 88 ? -7.398 5.307 -4.543 1.00 96.31 88 ILE A N 1
ATOM 686 C CA . ILE A 1 88 ? -6.274 6.185 -4.904 1.00 96.31 88 ILE A CA 1
ATOM 687 C C . ILE A 1 88 ? -4.982 5.374 -5.053 1.00 96.31 88 ILE A C 1
ATOM 689 O O . ILE A 1 88 ? -4.241 5.601 -6.006 1.00 96.31 88 ILE A O 1
ATOM 693 N N . ALA A 1 89 ? -4.727 4.405 -4.172 1.00 96.06 89 ALA A N 1
ATOM 694 C CA . ALA A 1 89 ? -3.570 3.520 -4.283 1.00 96.06 89 ALA A CA 1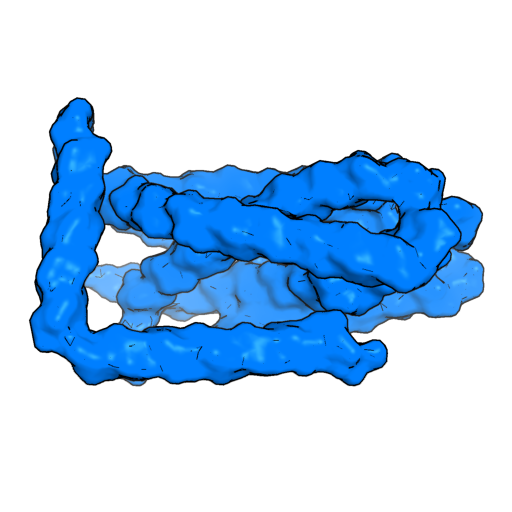
ATOM 695 C C . ALA A 1 89 ? -3.630 2.646 -5.551 1.00 96.06 89 ALA A C 1
ATOM 697 O O . ALA A 1 89 ? -2.635 2.561 -6.265 1.00 96.06 89 ALA A O 1
ATOM 698 N N . ILE A 1 90 ? -4.798 2.081 -5.893 1.00 95.88 90 ILE A N 1
ATOM 699 C CA . ILE A 1 90 ? -5.010 1.313 -7.136 1.00 95.88 90 ILE A CA 1
ATOM 700 C C . ILE A 1 90 ? -4.764 2.188 -8.370 1.00 95.88 90 ILE A C 1
ATOM 702 O O . ILE A 1 90 ? -4.060 1.770 -9.288 1.00 95.88 90 ILE A O 1
ATOM 706 N N . ILE A 1 91 ? -5.319 3.405 -8.398 1.00 96.25 91 ILE A N 1
ATOM 707 C CA . ILE A 1 91 ? -5.103 4.357 -9.496 1.00 96.25 91 ILE A CA 1
ATOM 708 C C . ILE A 1 91 ? -3.626 4.741 -9.570 1.00 96.25 91 ILE A C 1
ATOM 710 O O . ILE A 1 91 ? -3.071 4.772 -10.662 1.00 96.25 91 ILE A O 1
ATOM 714 N N . GLY A 1 92 ? -2.974 4.980 -8.430 1.00 94.88 92 GLY A N 1
ATOM 715 C CA . GLY A 1 92 ? -1.539 5.240 -8.348 1.00 94.88 92 GLY A CA 1
ATOM 716 C C . GLY A 1 92 ? -0.733 4.114 -8.990 1.00 94.88 92 GLY A C 1
ATOM 717 O O . GLY A 1 92 ? 0.016 4.372 -9.928 1.00 94.88 92 GLY A O 1
ATOM 718 N N . SER A 1 93 ? -0.959 2.864 -8.573 1.00 94.25 93 SER A N 1
ATOM 719 C CA . SER A 1 93 ? -0.336 1.679 -9.179 1.00 94.25 93 SER A CA 1
ATOM 720 C C . SER A 1 93 ? -0.602 1.597 -10.682 1.00 94.25 93 SER A C 1
ATOM 722 O O . SER A 1 93 ? 0.326 1.418 -11.463 1.00 94.25 93 SER A O 1
ATOM 724 N N . PHE A 1 94 ? -1.847 1.790 -11.116 1.00 95.19 94 PHE A N 1
ATOM 725 C CA . PHE A 1 94 ? -2.202 1.756 -12.533 1.00 95.19 94 PHE A CA 1
ATOM 726 C C . PHE A 1 94 ? -1.490 2.855 -13.337 1.00 95.19 94 PHE A C 1
ATOM 728 O O . PHE A 1 94 ? -0.987 2.600 -14.427 1.00 95.19 94 PHE A O 1
ATOM 735 N N . MET A 1 95 ? -1.371 4.066 -12.791 1.00 94.50 95 MET A N 1
ATOM 736 C CA . MET A 1 95 ? -0.691 5.180 -13.456 1.00 94.50 95 MET A CA 1
ATOM 737 C C . MET A 1 95 ? 0.819 4.960 -13.591 1.00 94.50 95 MET A C 1
ATOM 739 O O . MET A 1 95 ? 1.407 5.432 -14.567 1.00 94.50 95 MET A O 1
ATOM 743 N N . LEU A 1 96 ? 1.445 4.192 -12.690 1.00 92.12 96 LEU A N 1
ATOM 744 C CA . LEU A 1 96 ? 2.860 3.812 -12.811 1.00 92.12 96 LEU A CA 1
ATOM 745 C C . LEU A 1 96 ? 3.139 2.952 -14.055 1.00 92.12 96 LEU A C 1
ATOM 747 O O . LEU A 1 96 ? 4.262 2.964 -14.555 1.00 92.12 96 LEU A O 1
ATOM 751 N N . TYR A 1 97 ? 2.138 2.258 -14.614 1.00 92.31 97 TYR A N 1
ATOM 752 C CA . TYR A 1 97 ? 2.302 1.540 -15.885 1.00 92.31 97 TYR A CA 1
ATOM 753 C C . TYR A 1 97 ? 2.610 2.476 -17.065 1.00 92.31 97 TYR A C 1
ATOM 755 O O . TYR A 1 97 ? 3.355 2.099 -17.966 1.00 92.31 97 TYR A O 1
ATOM 763 N N . PHE A 1 98 ? 2.082 3.703 -17.071 1.00 91.06 98 PHE A N 1
ATOM 764 C CA . PHE A 1 98 ? 2.264 4.649 -18.183 1.00 91.06 98 PHE A CA 1
ATOM 765 C C . PHE A 1 98 ? 3.567 5.449 -18.105 1.00 91.06 98 PHE A C 1
ATOM 767 O O . PHE A 1 98 ? 3.825 6.300 -18.961 1.00 91.06 98 PHE A O 1
ATOM 774 N N . VAL A 1 99 ? 4.382 5.224 -17.073 1.00 90.44 99 VAL A N 1
ATOM 775 C CA . VAL A 1 99 ? 5.621 5.971 -16.885 1.00 90.44 99 VAL A CA 1
ATOM 776 C C . VAL A 1 99 ? 6.730 5.361 -17.733 1.00 90.44 99 VAL A C 1
ATOM 778 O O . VAL A 1 99 ? 7.181 4.242 -17.498 1.00 90.44 99 VAL A O 1
ATOM 781 N N . LEU A 1 100 ? 7.183 6.123 -18.723 1.00 89.25 100 LEU A N 1
ATOM 782 C CA . LEU A 1 100 ? 8.285 5.727 -19.593 1.00 89.25 100 LEU A CA 1
ATOM 783 C C . LEU A 1 100 ? 9.651 6.057 -18.961 1.00 89.25 100 LEU A C 1
ATOM 785 O O . LEU A 1 100 ? 9.734 6.967 -18.126 1.00 89.25 100 LEU A O 1
ATOM 789 N N . P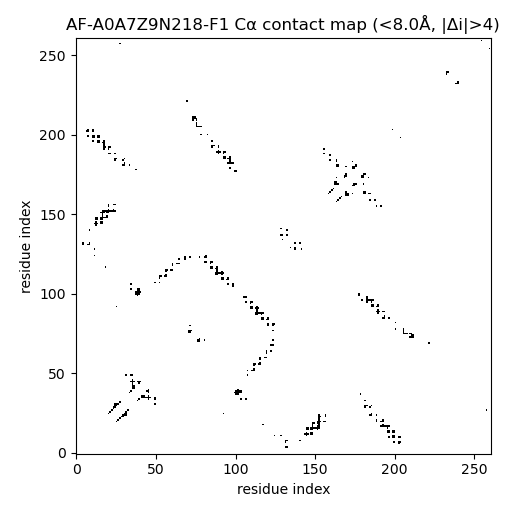RO A 1 101 ? 10.727 5.357 -19.374 1.00 86.62 101 PRO A N 1
ATOM 790 C CA . PRO A 1 101 ? 12.100 5.715 -19.018 1.00 86.62 101 PRO A CA 1
ATOM 791 C C . PRO A 1 101 ? 12.385 7.216 -19.209 1.00 86.62 101 PRO A C 1
ATOM 793 O O . PRO A 1 101 ? 11.930 7.819 -20.181 1.00 86.62 101 PRO A O 1
ATOM 796 N N . GLY A 1 102 ? 13.090 7.839 -18.259 1.00 87.00 102 GLY A N 1
ATOM 797 C CA . GLY A 1 102 ? 13.379 9.281 -18.245 1.00 87.00 102 GLY A CA 1
ATOM 798 C C . GLY A 1 102 ? 12.297 10.173 -17.614 1.00 87.00 102 GLY A C 1
ATOM 799 O O . GLY A 1 102 ? 12.570 11.322 -17.271 1.00 87.00 102 GLY A O 1
ATOM 800 N N . GLN A 1 103 ? 11.076 9.677 -17.371 1.00 90.88 103 GLN A N 1
ATOM 801 C CA . GLN A 1 103 ? 9.994 10.463 -16.749 1.00 90.88 103 GLN A CA 1
ATOM 802 C C . GLN A 1 103 ? 10.036 10.430 -15.208 1.00 90.88 103 GLN A C 1
ATOM 804 O O . GLN A 1 103 ? 9.049 10.105 -14.543 1.00 90.88 103 GLN A O 1
ATOM 809 N N . VAL A 1 104 ? 11.178 10.806 -14.629 1.00 91.56 104 VAL A N 1
ATOM 810 C CA . VAL A 1 104 ? 11.471 10.709 -13.186 1.00 91.56 104 VAL A CA 1
ATOM 811 C C . VAL A 1 104 ? 10.423 11.410 -12.314 1.00 91.56 104 VAL A C 1
ATOM 813 O O . VAL A 1 104 ? 9.890 10.813 -11.379 1.00 91.56 104 VAL A O 1
ATOM 816 N N . ILE A 1 105 ? 10.080 12.662 -12.638 1.00 92.69 105 ILE A N 1
ATOM 817 C CA . ILE A 1 105 ? 9.100 13.449 -11.869 1.00 92.69 105 ILE A CA 1
ATOM 818 C C . ILE A 1 105 ? 7.731 12.765 -11.893 1.00 92.69 105 ILE A C 1
ATOM 820 O O . ILE A 1 105 ? 7.071 12.655 -10.864 1.00 92.69 105 ILE A O 1
ATOM 824 N N . ARG A 1 106 ? 7.321 12.244 -13.054 1.00 93.19 106 ARG A N 1
ATOM 825 C CA . ARG A 1 106 ? 6.028 11.576 -13.221 1.00 93.19 106 ARG A CA 1
ATOM 826 C C . ARG A 1 106 ? 5.948 10.288 -12.403 1.00 93.19 106 ARG A C 1
ATOM 828 O O . ARG A 1 106 ? 4.934 10.068 -11.744 1.00 93.19 106 ARG A O 1
ATOM 835 N N . ALA A 1 107 ? 7.013 9.480 -12.411 1.00 93.25 107 ALA A N 1
ATOM 836 C CA . ALA A 1 107 ? 7.131 8.297 -11.557 1.00 93.25 107 ALA A CA 1
ATOM 837 C C . ALA A 1 107 ? 6.982 8.662 -10.078 1.00 93.25 107 ALA A C 1
ATOM 839 O O . ALA A 1 107 ? 6.155 8.068 -9.392 1.00 93.25 107 ALA A O 1
ATOM 840 N N . LEU A 1 108 ? 7.750 9.647 -9.600 1.00 93.56 108 LEU A N 1
ATOM 841 C CA . LEU A 1 108 ? 7.728 10.046 -8.193 1.00 93.56 108 LEU A CA 1
ATOM 842 C C . LEU A 1 108 ? 6.378 10.626 -7.779 1.00 93.56 108 LEU A C 1
ATOM 844 O O . LEU A 1 108 ? 5.895 10.292 -6.705 1.00 93.56 108 LEU A O 1
ATOM 848 N N . CYS A 1 109 ? 5.739 11.448 -8.613 1.00 95.38 109 CYS A N 1
ATOM 849 C CA . CYS A 1 109 ? 4.422 12.001 -8.305 1.00 95.38 109 CYS A CA 1
ATOM 850 C C . CYS A 1 109 ? 3.380 10.896 -8.099 1.00 95.38 109 CYS A C 1
ATOM 852 O O . CYS A 1 109 ? 2.713 10.874 -7.064 1.00 95.38 109 CYS A O 1
ATOM 854 N N . TRP A 1 110 ? 3.258 9.960 -9.046 1.00 95.56 110 TRP A N 1
ATOM 855 C CA . TRP A 1 110 ? 2.292 8.864 -8.924 1.00 95.56 110 TRP A CA 1
ATOM 856 C C . TRP A 1 110 ? 2.642 7.897 -7.798 1.00 95.56 110 TRP A C 1
ATOM 858 O O . TRP A 1 110 ? 1.743 7.456 -7.083 1.00 95.56 110 TRP A O 1
ATOM 868 N N . PHE A 1 111 ? 3.934 7.625 -7.596 1.00 95.12 111 PHE A N 1
ATOM 869 C CA . PHE A 1 111 ? 4.402 6.797 -6.492 1.00 95.12 111 PHE A CA 1
ATOM 870 C C . PHE A 1 111 ? 4.049 7.426 -5.146 1.00 95.12 111 PHE A C 1
ATOM 872 O O . PHE A 1 111 ? 3.439 6.762 -4.320 1.00 95.12 111 PHE A O 1
ATOM 879 N N . VAL A 1 112 ? 4.368 8.705 -4.932 1.00 95.94 112 VAL A N 1
ATOM 880 C CA . VAL A 1 112 ? 4.090 9.409 -3.672 1.00 95.94 112 VAL A CA 1
ATOM 881 C C . VAL A 1 112 ? 2.587 9.462 -3.403 1.00 95.94 112 VAL A C 1
ATOM 883 O O . VAL A 1 112 ? 2.161 9.145 -2.297 1.00 95.94 112 VAL A O 1
ATOM 886 N N . ILE A 1 113 ? 1.764 9.795 -4.403 1.00 95.94 113 ILE A N 1
ATOM 887 C CA . ILE A 1 113 ? 0.299 9.820 -4.248 1.00 95.94 113 ILE A CA 1
ATOM 888 C C . ILE A 1 113 ? -0.234 8.432 -3.867 1.00 95.94 113 ILE A C 1
ATOM 890 O O . ILE A 1 113 ? -0.986 8.307 -2.898 1.00 95.94 113 ILE A O 1
ATOM 894 N N . GLY A 1 114 ? 0.171 7.392 -4.603 1.00 95.88 114 GLY A N 1
ATOM 895 C CA . GLY A 1 114 ? -0.257 6.019 -4.340 1.00 95.88 114 GLY A CA 1
ATOM 896 C C . GLY A 1 114 ? 0.224 5.510 -2.982 1.00 95.88 114 GLY A C 1
ATOM 897 O O . GLY A 1 114 ? -0.550 4.909 -2.242 1.00 95.88 114 GLY A O 1
ATOM 898 N N . ASN A 1 115 ? 1.472 5.809 -2.619 1.00 95.50 115 ASN A N 1
ATOM 899 C CA . ASN A 1 115 ? 2.091 5.333 -1.389 1.00 95.50 115 ASN A CA 1
ATOM 900 C C . ASN A 1 115 ? 1.518 6.043 -0.154 1.00 95.50 115 ASN A C 1
ATOM 902 O O . ASN A 1 115 ? 1.267 5.391 0.853 1.00 95.50 115 ASN A O 1
ATOM 906 N N . ILE A 1 116 ? 1.214 7.347 -0.234 1.00 95.62 116 ILE A N 1
ATOM 907 C CA . ILE A 1 116 ? 0.485 8.053 0.834 1.00 95.62 116 ILE A CA 1
ATOM 908 C C . ILE A 1 116 ? -0.877 7.394 1.047 1.00 95.62 116 ILE A C 1
ATOM 910 O O . ILE A 1 116 ? -1.258 7.122 2.182 1.00 95.62 116 ILE A O 1
ATOM 914 N N . ALA A 1 117 ? -1.615 7.122 -0.031 1.00 95.50 117 ALA A N 1
ATOM 915 C CA . ALA A 1 117 ? -2.927 6.499 0.075 1.00 95.50 117 ALA A CA 1
ATOM 916 C C . ALA A 1 117 ? -2.843 5.071 0.641 1.00 95.50 117 ALA A C 1
ATOM 918 O O . ALA A 1 117 ? -3.637 4.712 1.507 1.00 95.50 117 ALA A O 1
ATOM 919 N N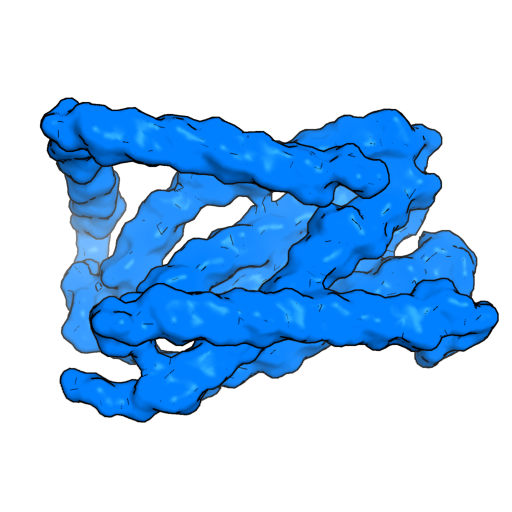 . PHE A 1 118 ? -1.849 4.288 0.222 1.00 95.38 118 PHE A N 1
ATOM 920 C CA . PHE A 1 118 ? -1.564 2.962 0.767 1.00 95.38 118 PHE A CA 1
ATOM 921 C C . PHE A 1 118 ? -1.313 3.005 2.285 1.00 95.38 118 PHE A C 1
ATOM 923 O O . PHE A 1 118 ? -2.008 2.328 3.045 1.00 95.38 118 PHE A O 1
ATOM 930 N N . GLU A 1 119 ? -0.392 3.858 2.738 1.00 93.81 119 GLU A N 1
ATOM 931 C CA . GLU A 1 119 ? -0.032 4.012 4.154 1.00 93.81 119 GLU A CA 1
ATOM 932 C C . GLU A 1 119 ? -1.219 4.500 4.999 1.00 93.81 119 GLU A C 1
ATOM 934 O O . GLU A 1 119 ? -1.547 3.931 6.043 1.00 93.81 119 GLU A O 1
ATOM 939 N N . MET A 1 120 ? -1.935 5.522 4.518 1.00 92.38 120 MET A N 1
ATOM 940 C CA . MET A 1 120 ? -3.133 6.043 5.185 1.00 92.38 120 MET A CA 1
ATOM 941 C C . MET A 1 120 ? -4.253 4.998 5.238 1.00 92.38 120 MET A C 1
ATOM 943 O O . MET A 1 120 ? -4.936 4.866 6.258 1.00 92.38 120 MET A O 1
ATOM 947 N N . GLY A 1 121 ? -4.413 4.208 4.173 1.00 91.81 121 GLY A N 1
ATOM 948 C CA . GLY A 1 121 ? -5.287 3.041 4.146 1.00 91.81 121 GLY A CA 1
ATOM 949 C C . GLY A 1 121 ? -4.891 2.014 5.207 1.00 91.81 121 GLY A C 1
ATOM 950 O O . GLY A 1 121 ? -5.758 1.526 5.924 1.00 91.81 121 GLY A O 1
ATOM 951 N N . GLY A 1 122 ? -3.593 1.755 5.382 1.00 90.25 122 GLY A N 1
ATOM 952 C CA . GLY A 1 122 ? -3.044 0.910 6.444 1.00 90.25 122 GLY A CA 1
ATOM 953 C C . GLY A 1 122 ? -3.390 1.400 7.854 1.00 90.25 122 GLY A C 1
ATOM 954 O O . GLY A 1 122 ? -3.776 0.598 8.708 1.00 90.25 122 GLY A O 1
ATOM 955 N N . VAL A 1 123 ? -3.328 2.711 8.107 1.00 89.06 123 VAL A N 1
ATOM 956 C CA . VAL A 1 123 ? -3.735 3.304 9.397 1.00 89.06 123 VAL A CA 1
ATOM 957 C C . VAL A 1 123 ? -5.220 3.040 9.680 1.00 89.06 123 VAL A C 1
ATOM 959 O O . VAL A 1 123 ? -5.571 2.554 10.756 1.00 89.06 123 VAL A O 1
ATOM 962 N N . LEU A 1 124 ? -6.095 3.302 8.703 1.00 87.50 124 LEU A N 1
ATOM 963 C CA . LEU A 1 124 ? -7.545 3.092 8.827 1.00 87.50 124 LEU A CA 1
ATOM 964 C C . LEU A 1 124 ? -7.906 1.607 8.956 1.00 87.50 124 LEU A C 1
ATOM 966 O O . LEU A 1 124 ? -8.771 1.233 9.746 1.00 87.50 124 LEU A O 1
ATOM 970 N N . TYR A 1 125 ? -7.218 0.759 8.200 1.00 88.69 125 TYR A N 1
ATOM 971 C CA . TYR A 1 125 ? -7.342 -0.692 8.236 1.00 88.69 125 TYR A CA 1
ATOM 972 C C . TYR A 1 125 ? -6.996 -1.267 9.617 1.00 88.69 125 TYR A C 1
ATOM 974 O O . TYR A 1 125 ? -7.755 -2.068 10.170 1.00 88.69 125 TYR A O 1
ATOM 982 N N . ASN A 1 126 ? -5.883 -0.827 10.211 1.00 87.88 126 ASN A N 1
ATOM 983 C CA . ASN A 1 126 ? -5.467 -1.278 11.538 1.00 87.88 126 ASN A CA 1
ATOM 984 C C . ASN A 1 126 ? -6.443 -0.831 12.635 1.00 87.88 126 ASN A C 1
ATOM 986 O O . ASN A 1 126 ? -6.649 -1.562 13.604 1.00 87.88 126 ASN A O 1
ATOM 990 N N . ALA A 1 127 ? -7.105 0.316 12.465 1.00 84.19 127 ALA A N 1
ATOM 991 C CA . ALA A 1 127 ? -8.119 0.792 13.402 1.00 84.19 127 ALA A CA 1
ATOM 992 C C . ALA A 1 127 ? -9.380 -0.097 13.452 1.00 84.19 127 ALA A C 1
ATOM 994 O O . ALA A 1 127 ? -10.084 -0.081 14.457 1.00 84.19 127 ALA A O 1
ATOM 995 N N . PHE A 1 128 ? -9.652 -0.922 12.431 1.00 82.44 128 PHE A N 1
ATOM 996 C CA . PHE A 1 128 ? -10.745 -1.905 12.478 1.00 82.44 128 PHE A CA 1
ATOM 997 C C . PHE A 1 128 ? -10.435 -3.132 13.340 1.00 82.44 128 PHE A C 1
ATOM 999 O O . PHE A 1 128 ? -11.363 -3.806 13.788 1.00 82.44 128 PHE A O 1
ATOM 1006 N N . LEU A 1 129 ? -9.158 -3.443 13.586 1.00 83.81 129 LEU A N 1
ATOM 1007 C CA . LEU A 1 129 ? -8.773 -4.678 14.267 1.00 83.81 129 LEU A CA 1
ATOM 1008 C C . LEU A 1 129 ? -9.383 -4.810 15.682 1.00 83.81 129 LEU A C 1
ATOM 1010 O O . LEU A 1 129 ? -9.938 -5.871 15.970 1.00 83.81 129 LEU A O 1
ATOM 1014 N N . PRO A 1 130 ? -9.365 -3.778 16.552 1.00 80.25 130 PRO A N 1
ATOM 1015 C CA . PRO A 1 130 ? -9.983 -3.858 17.879 1.00 80.25 130 PRO A CA 1
ATOM 1016 C C . PRO A 1 130 ? -11.508 -4.045 17.862 1.00 80.25 130 PRO A C 1
ATOM 1018 O O . PRO A 1 130 ? -12.075 -4.480 18.859 1.00 80.25 130 PRO A O 1
ATOM 1021 N N . GLU A 1 131 ? -12.181 -3.726 16.752 1.00 78.50 131 GLU A N 1
ATOM 1022 C CA . GLU A 1 131 ? -13.638 -3.870 16.613 1.00 78.50 131 GLU A CA 1
ATOM 1023 C C . GLU A 1 131 ? -14.046 -5.270 16.136 1.00 78.50 131 GLU A C 1
ATOM 1025 O O . GLU A 1 131 ? -15.117 -5.764 16.487 1.00 78.50 131 GLU A O 1
ATOM 1030 N N . ILE A 1 132 ? -13.189 -5.926 15.346 1.00 78.25 132 ILE A N 1
ATOM 1031 C CA . ILE A 1 132 ? -13.450 -7.252 14.759 1.00 78.25 132 ILE A CA 1
ATOM 1032 C C . ILE A 1 132 ? -12.809 -8.406 15.540 1.00 78.25 132 ILE A C 1
ATOM 1034 O O . ILE A 1 132 ? -13.055 -9.569 15.226 1.00 78.25 132 ILE A O 1
ATOM 1038 N N . ALA A 1 133 ? -11.928 -8.117 16.498 1.00 81.12 133 ALA A N 1
ATOM 1039 C CA . ALA A 1 133 ? -11.194 -9.121 17.255 1.00 81.12 133 ALA A CA 1
ATOM 1040 C C . ALA A 1 133 ? -11.495 -9.006 18.759 1.00 81.12 133 ALA A C 1
ATOM 1042 O O . ALA A 1 133 ? -11.489 -7.904 19.302 1.00 81.12 133 ALA A O 1
ATOM 1043 N N . PRO A 1 134 ? -11.705 -10.133 19.470 1.00 81.06 134 PRO A N 1
ATOM 1044 C CA . PRO A 1 134 ? -11.757 -10.127 20.930 1.00 81.06 134 PRO A CA 1
ATOM 1045 C C . PRO A 1 134 ? -10.433 -9.595 21.501 1.00 81.06 134 PRO A C 1
ATOM 1047 O O . PRO A 1 134 ? -9.387 -10.007 20.980 1.00 81.06 134 PRO A O 1
ATOM 1050 N N . PRO A 1 135 ? -10.439 -8.769 22.566 1.00 80.12 135 PRO A N 1
ATOM 1051 C CA . PRO A 1 135 ? -9.232 -8.174 23.148 1.00 80.12 135 PRO A CA 1
ATOM 1052 C C . PRO A 1 135 ? -8.108 -9.182 23.424 1.00 80.12 135 PRO A C 1
ATOM 1054 O O . PRO A 1 135 ? -6.940 -8.911 23.156 1.00 80.12 135 PRO A O 1
ATOM 1057 N N . GLU A 1 136 ? -8.460 -10.391 23.865 1.00 84.31 136 GLU A N 1
ATOM 1058 C CA . GLU A 1 136 ? -7.514 -11.455 24.221 1.00 84.31 136 GLU A CA 1
ATOM 1059 C C . GLU A 1 136 ? -6.858 -12.105 22.992 1.00 84.31 136 GLU A C 1
ATOM 1061 O O . GLU A 1 136 ? -5.844 -12.794 23.105 1.00 84.31 136 GLU A O 1
ATOM 1066 N N . LYS A 1 137 ? -7.447 -11.928 21.803 1.00 83.81 137 LYS A N 1
ATOM 1067 C CA . LYS A 1 137 ? -7.020 -12.572 20.552 1.00 83.81 137 LYS A CA 1
ATOM 1068 C C . LYS A 1 137 ? -6.475 -11.593 19.515 1.00 83.81 137 LYS A C 1
ATOM 1070 O O . LYS A 1 137 ? -6.034 -12.062 18.466 1.00 83.81 137 LYS A O 1
ATOM 1075 N N . ILE A 1 138 ? -6.447 -10.287 19.799 1.00 84.38 138 ILE A N 1
ATOM 1076 C CA . ILE A 1 138 ? -5.948 -9.247 18.880 1.00 84.38 138 ILE A CA 1
ATOM 1077 C C . ILE A 1 138 ? -4.552 -9.601 18.356 1.00 84.38 138 ILE A C 1
ATOM 1079 O O . ILE A 1 138 ? -4.357 -9.661 17.146 1.00 84.38 138 ILE A O 1
ATOM 1083 N N . GLY A 1 139 ? -3.603 -9.916 19.246 1.00 84.94 139 GLY A N 1
ATOM 1084 C CA . GLY A 1 139 ? -2.224 -10.227 18.846 1.00 84.94 139 GLY A CA 1
ATOM 1085 C C . GLY A 1 139 ? -2.121 -11.456 17.937 1.00 84.94 139 GLY A C 1
ATOM 1086 O O . GLY A 1 139 ? -1.410 -11.439 16.937 1.00 84.94 139 GLY A O 1
ATOM 1087 N N . ARG A 1 140 ? -2.891 -12.511 18.230 1.00 86.12 140 ARG A N 1
ATOM 1088 C CA . ARG A 1 140 ? -2.896 -13.745 17.430 1.00 86.12 140 ARG A CA 1
ATOM 1089 C C . ARG A 1 140 ? -3.557 -13.542 16.064 1.00 86.12 140 ARG A C 1
ATOM 1091 O O . ARG A 1 140 ? -3.060 -14.057 15.070 1.00 86.12 140 ARG A O 1
ATOM 1098 N N . ILE A 1 141 ? -4.659 -12.793 16.011 1.00 86.75 141 ILE A N 1
ATOM 1099 C CA . ILE A 1 141 ? -5.359 -12.474 14.759 1.00 86.75 141 ILE A CA 1
ATOM 1100 C C . ILE A 1 141 ? -4.498 -11.564 13.878 1.00 86.75 141 ILE A C 1
ATOM 1102 O O . ILE A 1 141 ? -4.365 -11.839 12.690 1.00 86.75 141 ILE A O 1
ATOM 1106 N N . SER A 1 142 ? -3.861 -10.549 14.468 1.00 86.12 142 SER A N 1
ATOM 1107 C CA . SER A 1 142 ? -2.893 -9.684 13.787 1.00 86.12 142 SER A CA 1
ATOM 1108 C C . SER A 1 142 ? -1.747 -10.500 13.189 1.00 86.12 142 SER A C 1
ATOM 1110 O O . SER A 1 142 ? -1.490 -10.393 11.996 1.00 86.12 142 SER A O 1
ATOM 1112 N N . GLY A 1 143 ? -1.136 -11.400 13.971 1.00 87.75 143 GLY A N 1
ATOM 1113 C CA . GLY A 1 143 ? -0.054 -12.263 13.489 1.00 87.75 143 GLY A CA 1
ATOM 1114 C C . GLY A 1 143 ? -0.464 -13.183 12.334 1.00 87.75 143 GLY A C 1
ATOM 1115 O O . GLY A 1 143 ? 0.303 -13.361 11.387 1.00 87.75 143 GLY A O 1
ATOM 1116 N N . TYR A 1 144 ? -1.682 -13.735 12.363 1.00 87.75 144 TYR A N 1
ATOM 1117 C CA . TYR A 1 144 ? -2.205 -14.521 11.239 1.00 87.75 144 TYR A CA 1
ATOM 1118 C C . TYR A 1 144 ? -2.495 -13.673 10.002 1.00 87.75 144 TYR A C 1
ATOM 1120 O O . TYR A 1 144 ? -2.182 -14.116 8.900 1.00 87.75 144 TYR A O 1
ATOM 1128 N N . GLY A 1 145 ? -3.061 -12.475 10.176 1.00 87.81 145 GLY A N 1
ATOM 1129 C CA . GLY A 1 145 ? -3.261 -11.531 9.077 1.00 87.81 145 GLY A CA 1
ATOM 1130 C C . GLY A 1 145 ? -1.941 -11.174 8.413 1.00 87.81 145 GLY A C 1
ATOM 1131 O O . GLY A 1 145 ? -1.810 -11.359 7.213 1.00 87.81 145 GLY A O 1
ATOM 1132 N N . TRP A 1 146 ? -0.936 -10.830 9.216 1.00 87.44 146 TRP A N 1
ATOM 1133 C CA . TRP A 1 146 ? 0.401 -10.491 8.738 1.00 87.44 146 TRP A CA 1
ATOM 1134 C C . TRP A 1 146 ? 1.078 -11.650 8.001 1.00 87.44 146 TRP A C 1
ATOM 1136 O O . TRP A 1 146 ? 1.638 -11.471 6.924 1.00 87.44 146 TRP A O 1
ATOM 1146 N N . SER A 1 147 ? 0.966 -12.873 8.530 1.00 89.81 147 SER A N 1
ATOM 1147 C CA . SER A 1 147 ? 1.485 -14.078 7.863 1.00 89.81 147 SER A CA 1
ATOM 1148 C C . SER A 1 147 ? 0.818 -14.306 6.503 1.00 89.81 147 SER A C 1
ATOM 1150 O O . SER A 1 147 ? 1.487 -14.639 5.525 1.00 89.81 147 SER A O 1
ATOM 1152 N N . LEU A 1 148 ? -0.502 -14.108 6.432 1.00 91.56 148 LEU A N 1
ATOM 1153 C CA . LEU A 1 148 ? -1.248 -14.181 5.180 1.00 91.56 148 LEU A CA 1
ATOM 1154 C C . LEU A 1 148 ? -0.826 -13.056 4.225 1.00 91.56 148 LEU A C 1
ATOM 1156 O O . LEU A 1 148 ? -0.643 -13.318 3.041 1.00 91.56 148 LEU A O 1
ATOM 1160 N N . GLY A 1 149 ? -0.586 -11.854 4.749 1.00 90.81 149 GLY A N 1
ATOM 1161 C CA . GLY A 1 149 ? 0.040 -10.730 4.062 1.00 90.81 149 GLY A CA 1
ATOM 1162 C C . GLY A 1 149 ? 1.312 -11.139 3.326 1.00 90.81 149 GLY A C 1
ATOM 1163 O O . GLY A 1 149 ? 1.359 -11.083 2.098 1.00 90.81 149 GLY A O 1
ATOM 1164 N N . TYR A 1 150 ? 2.306 -11.658 4.051 1.00 89.62 150 TYR A N 1
ATOM 1165 C CA . TYR A 1 150 ? 3.564 -12.129 3.454 1.00 89.62 150 TYR A CA 1
ATOM 1166 C C . TYR A 1 150 ? 3.356 -13.164 2.358 1.00 89.62 150 TYR A C 1
ATOM 1168 O O . TYR A 1 150 ? 3.977 -13.062 1.301 1.00 89.62 150 TYR A O 1
ATOM 1176 N N . ILE A 1 151 ? 2.473 -14.140 2.587 1.00 92.75 151 ILE A N 1
ATOM 1177 C CA . ILE A 1 151 ? 2.139 -15.139 1.569 1.00 92.75 151 ILE A CA 1
ATOM 1178 C C . ILE A 1 151 ? 1.567 -14.447 0.327 1.00 92.75 151 ILE A C 1
ATOM 1180 O O . ILE A 1 151 ? 1.958 -14.793 -0.781 1.00 92.75 151 ILE A O 1
ATOM 1184 N N . GLY A 1 152 ? 0.700 -13.447 0.490 1.00 90.25 152 GLY A N 1
ATOM 1185 C CA . GLY A 1 152 ? 0.135 -12.673 -0.616 1.00 90.25 152 GLY A CA 1
ATOM 1186 C C . GLY A 1 152 ? 1.156 -11.854 -1.387 1.00 90.25 152 GLY A C 1
ATOM 1187 O O . GLY A 1 152 ? 1.173 -11.912 -2.616 1.00 90.25 152 GLY A O 1
ATOM 1188 N N . GLY A 1 153 ? 2.044 -11.149 -0.685 1.00 90.44 153 GLY A N 1
ATOM 1189 C CA . GLY A 1 153 ? 3.125 -10.384 -1.307 1.00 90.44 153 GLY A CA 1
ATOM 1190 C C . GLY A 1 153 ? 4.076 -11.282 -2.096 1.00 90.44 153 GLY A C 1
ATOM 1191 O O . GLY A 1 153 ? 4.335 -11.030 -3.273 1.00 90.44 153 GLY A O 1
ATOM 1192 N N . LEU A 1 154 ? 4.527 -12.380 -1.484 1.00 91.44 154 LEU A N 1
ATOM 1193 C CA . LEU A 1 154 ? 5.457 -13.322 -2.106 1.00 91.44 154 LEU A CA 1
ATOM 1194 C C . LEU A 1 154 ? 4.810 -14.095 -3.261 1.00 91.44 154 LEU A C 1
ATOM 1196 O O . LEU A 1 154 ? 5.441 -14.309 -4.293 1.00 91.44 154 LEU A O 1
ATOM 1200 N N . PHE A 1 155 ? 3.541 -14.480 -3.120 1.00 92.62 155 PHE A N 1
ATOM 1201 C CA . PHE A 1 155 ? 2.798 -15.154 -4.180 1.00 92.62 155 PHE A CA 1
ATOM 1202 C C . PHE A 1 155 ? 2.557 -14.221 -5.369 1.00 92.62 155 PHE A C 1
ATOM 1204 O O . PHE A 1 155 ? 2.833 -14.605 -6.502 1.00 92.62 155 PHE A O 1
ATOM 1211 N N . CYS A 1 156 ? 2.129 -12.977 -5.129 1.00 90.88 156 CYS A N 1
ATOM 1212 C CA . CYS A 1 156 ? 1.979 -11.980 -6.190 1.00 90.88 156 CYS A CA 1
ATOM 1213 C C . CYS A 1 156 ? 3.321 -11.689 -6.881 1.00 90.88 156 CYS A C 1
ATOM 1215 O O . CYS A 1 156 ? 3.383 -11.610 -8.108 1.00 90.88 156 CYS A O 1
ATOM 1217 N N . MET A 1 157 ? 4.416 -11.621 -6.118 1.00 89.12 157 MET A N 1
ATOM 1218 C CA . MET A 1 157 ? 5.765 -11.461 -6.666 1.00 89.12 157 MET A CA 1
ATOM 1219 C C . MET A 1 157 ? 6.176 -12.661 -7.525 1.00 89.12 157 MET A C 1
ATOM 1221 O O . MET A 1 157 ? 6.680 -12.471 -8.629 1.00 89.12 157 MET A O 1
ATOM 1225 N N . GLY A 1 158 ? 5.917 -13.887 -7.066 1.00 88.38 158 GLY A N 1
ATOM 1226 C CA . GLY A 1 158 ? 6.156 -15.105 -7.839 1.00 88.38 158 GLY A CA 1
ATOM 1227 C C . GLY A 1 158 ? 5.356 -15.130 -9.143 1.00 88.38 158 GLY A C 1
ATOM 1228 O O . GLY A 1 158 ? 5.915 -15.414 -10.201 1.00 88.38 158 GLY A O 1
ATOM 1229 N N . VAL A 1 159 ? 4.075 -14.746 -9.094 1.00 89.19 159 VAL A N 1
ATOM 1230 C CA . VAL A 1 159 ? 3.231 -14.591 -10.288 1.00 89.19 159 VAL A CA 1
ATOM 1231 C C . VAL A 1 159 ? 3.827 -13.547 -11.231 1.00 89.19 159 VAL A C 1
ATOM 1233 O O . VAL A 1 159 ? 4.003 -13.841 -12.411 1.00 89.19 159 VAL A O 1
ATOM 1236 N N . ALA A 1 160 ? 4.208 -12.365 -10.744 1.00 87.44 160 ALA A N 1
ATOM 1237 C CA . ALA A 1 160 ? 4.837 -11.334 -11.571 1.00 87.44 160 ALA A CA 1
ATOM 1238 C C . ALA A 1 160 ? 6.137 -11.827 -12.224 1.00 87.44 160 ALA A C 1
ATOM 1240 O O . ALA A 1 160 ? 6.360 -11.612 -13.416 1.00 87.44 160 ALA A O 1
ATOM 1241 N N . MET A 1 161 ? 6.976 -12.536 -11.466 1.00 83.50 161 MET A N 1
ATOM 1242 C CA . MET A 1 161 ? 8.237 -13.069 -11.967 1.00 83.50 161 MET A CA 1
ATOM 1243 C C . MET A 1 161 ? 8.035 -14.120 -13.057 1.00 83.50 161 MET A C 1
ATOM 1245 O O . MET A 1 161 ? 8.668 -14.029 -14.105 1.00 83.50 161 MET A O 1
ATOM 1249 N N . VAL A 1 162 ? 7.144 -15.089 -12.845 1.00 84.50 162 VAL A N 1
ATOM 1250 C CA . VAL A 1 162 ? 6.905 -16.190 -13.793 1.00 84.50 162 VAL A CA 1
ATOM 1251 C C . VAL A 1 162 ? 6.171 -15.726 -15.051 1.00 84.50 162 VAL A C 1
ATOM 1253 O O . VAL A 1 162 ? 6.422 -16.258 -16.128 1.00 84.50 162 VAL A O 1
ATOM 1256 N N . THR A 1 163 ? 5.275 -14.744 -14.935 1.00 79.19 163 THR A N 1
ATOM 1257 C CA . THR A 1 163 ? 4.393 -14.348 -16.046 1.00 79.19 163 THR A CA 1
ATOM 1258 C C . THR A 1 163 ? 4.907 -13.158 -16.851 1.00 79.19 163 THR A C 1
ATOM 1260 O O . THR A 1 163 ? 4.699 -13.111 -18.063 1.00 79.19 163 THR A O 1
ATOM 1263 N N . LEU A 1 164 ? 5.596 -12.206 -16.211 1.00 80.50 164 LEU A N 1
ATOM 1264 C CA . LEU A 1 164 ? 5.963 -10.929 -16.831 1.00 80.50 164 LEU A CA 1
ATOM 1265 C C . LEU A 1 164 ? 7.480 -10.697 -16.885 1.00 80.50 164 LEU A C 1
ATOM 1267 O O . LEU A 1 164 ? 7.986 -10.202 -17.892 1.00 80.50 164 LEU A O 1
ATOM 1271 N N . VAL A 1 165 ? 8.228 -11.041 -15.831 1.00 75.94 165 VAL A N 1
ATOM 1272 C CA . VAL A 1 165 ? 9.654 -10.660 -15.733 1.00 75.94 165 VAL A CA 1
ATOM 1273 C C . VAL A 1 165 ? 10.596 -11.684 -16.378 1.00 75.94 165 VAL A C 1
ATOM 1275 O O . VAL A 1 165 ? 11.376 -11.324 -17.258 1.00 75.94 165 VAL A O 1
ATOM 1278 N N . ASN A 1 166 ? 10.530 -12.951 -15.961 1.00 74.75 166 ASN A N 1
ATOM 1279 C CA . ASN A 1 166 ? 11.454 -14.006 -16.386 1.00 74.75 166 ASN A CA 1
ATOM 1280 C C . ASN A 1 166 ? 11.196 -14.623 -17.773 1.00 74.75 166 ASN A C 1
ATOM 1282 O O . ASN A 1 166 ? 12.183 -14.996 -18.409 1.00 74.75 166 ASN A O 1
ATOM 1286 N N . PRO A 1 167 ? 9.953 -14.789 -18.272 1.00 71.31 167 PRO A 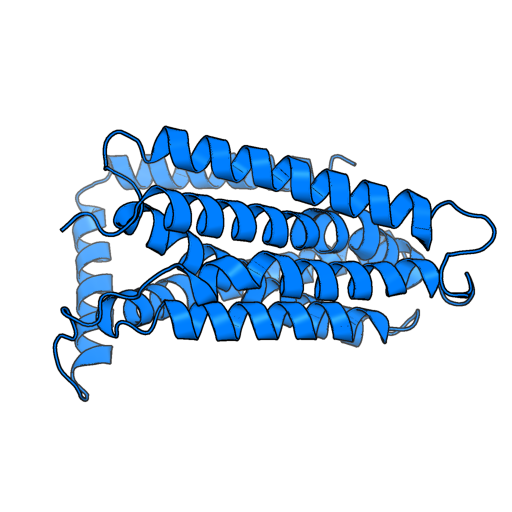N 1
ATOM 1287 C CA . PRO A 1 167 ? 9.757 -15.501 -19.530 1.00 71.31 167 PRO A CA 1
ATOM 1288 C C . PRO A 1 167 ? 10.380 -14.741 -20.710 1.00 71.31 167 PRO A C 1
ATOM 1290 O O . PRO A 1 167 ? 10.452 -13.507 -20.723 1.00 71.31 167 PRO A O 1
ATOM 1293 N N . GLU A 1 168 ? 10.870 -15.482 -21.709 1.00 61.72 168 GLU A N 1
ATOM 1294 C CA . GLU A 1 168 ? 11.424 -14.894 -22.938 1.00 61.72 168 GLU A CA 1
ATOM 1295 C C . GLU 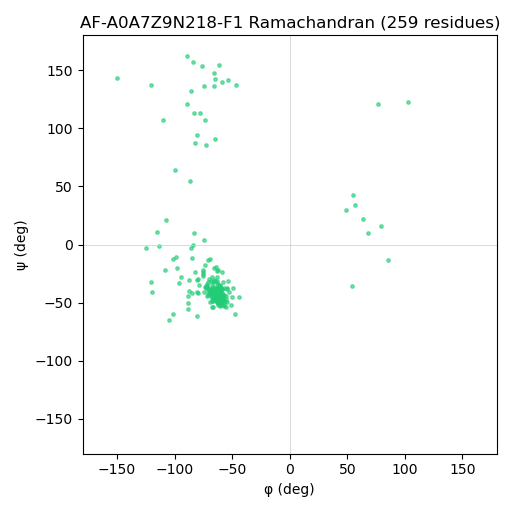A 1 168 ? 10.364 -14.074 -23.678 1.00 61.72 168 GLU A C 1
ATOM 1297 O O . GLU A 1 168 ? 10.637 -12.940 -24.071 1.00 61.72 168 GLU A O 1
ATOM 1302 N N . VAL A 1 169 ? 9.139 -14.605 -23.743 1.00 65.12 169 VAL A N 1
ATOM 1303 C CA . VAL A 1 169 ? 7.937 -13.909 -24.208 1.00 65.12 169 VAL A CA 1
ATOM 1304 C C . VAL A 1 169 ? 7.016 -13.677 -23.005 1.00 65.12 169 VAL A C 1
ATOM 1306 O O . VAL A 1 169 ? 6.424 -14.638 -22.501 1.00 65.12 169 VAL A O 1
ATOM 1309 N N . PRO A 1 170 ? 6.897 -12.432 -22.511 1.00 72.12 170 PRO A N 1
ATOM 1310 C CA . PRO A 1 170 ? 5.943 -12.088 -21.468 1.00 72.12 170 PRO A CA 1
ATOM 1311 C C . PRO A 1 170 ? 4.519 -12.505 -21.836 1.00 72.12 170 PRO A C 1
ATOM 1313 O O . PRO A 1 170 ? 4.080 -12.387 -22.985 1.00 72.12 170 PRO A O 1
ATOM 1316 N N . TRP A 1 171 ? 3.777 -12.992 -20.844 1.00 68.25 171 TRP A N 1
ATOM 1317 C CA . TRP A 1 171 ? 2.372 -13.338 -21.036 1.00 68.25 171 TRP A CA 1
ATOM 1318 C C . TRP A 1 171 ? 1.574 -12.088 -21.433 1.00 68.25 171 TRP A C 1
ATOM 1320 O O . TRP A 1 171 ? 1.966 -10.966 -21.121 1.00 68.25 171 TRP A O 1
ATOM 1330 N N . PHE A 1 172 ? 0.455 -12.283 -22.135 1.00 66.44 172 PHE A N 1
ATOM 1331 C CA . PHE A 1 172 ? -0.391 -11.212 -22.694 1.00 66.44 172 PHE A CA 1
ATOM 1332 C C . PHE A 1 172 ? 0.233 -10.383 -23.833 1.00 66.44 172 PHE A C 1
ATOM 1334 O O . PHE A 1 172 ? -0.373 -9.407 -24.264 1.00 66.44 172 PHE A O 1
ATOM 1341 N N . GLY A 1 173 ? 1.389 -10.791 -24.369 1.00 65.75 173 GLY A N 1
ATOM 1342 C CA . GLY A 1 173 ? 1.999 -10.147 -25.538 1.00 65.75 173 GLY A CA 1
ATOM 1343 C C . GLY A 1 173 ? 2.745 -8.849 -25.223 1.00 65.75 173 GLY A C 1
ATOM 1344 O O . GLY A 1 173 ? 3.029 -8.085 -26.141 1.00 65.75 173 GLY A O 1
ATOM 1345 N N . PHE A 1 174 ? 3.065 -8.596 -23.949 1.00 76.56 174 PHE A N 1
ATOM 1346 C CA . PHE A 1 174 ? 3.897 -7.457 -23.565 1.00 76.56 174 PHE A CA 1
ATOM 1347 C C . PHE A 1 174 ? 5.313 -7.600 -24.120 1.00 76.56 174 PHE A C 1
ATOM 1349 O O . PHE A 1 174 ? 5.895 -8.688 -24.121 1.00 76.56 174 PHE A O 1
ATOM 1356 N N . THR A 1 175 ? 5.892 -6.483 -24.547 1.00 74.12 175 THR A N 1
ATOM 1357 C CA . THR A 1 175 ? 7.275 -6.454 -25.017 1.00 74.12 175 THR A CA 1
ATOM 1358 C C . THR A 1 175 ? 8.237 -6.180 -23.858 1.00 74.12 175 THR A C 1
ATOM 1360 O O . THR A 1 175 ? 7.856 -5.709 -22.784 1.00 74.12 175 THR A O 1
ATOM 1363 N N . LYS A 1 176 ? 9.523 -6.490 -24.053 1.00 75.50 176 LYS A N 1
ATOM 1364 C CA . LYS A 1 176 ? 10.592 -6.031 -23.146 1.00 75.50 176 LYS A CA 1
ATOM 1365 C C . LYS A 1 176 ? 11.095 -4.630 -23.521 1.00 75.50 176 LYS A C 1
ATOM 1367 O O . LYS A 1 176 ? 11.937 -4.069 -22.819 1.00 75.50 176 LYS A O 1
ATOM 1372 N N . GLU A 1 177 ? 10.581 -4.049 -24.607 1.00 71.38 177 GLU A N 1
ATOM 1373 C CA . GLU A 1 177 ? 10.938 -2.701 -25.038 1.00 71.38 177 GLU A CA 1
ATOM 1374 C C . GLU A 1 177 ? 10.466 -1.670 -24.011 1.00 71.38 177 GLU A C 1
ATOM 1376 O O . GLU A 1 177 ? 9.371 -1.762 -23.452 1.00 71.38 177 GLU A O 1
ATOM 1381 N N . ALA A 1 178 ? 11.331 -0.696 -23.711 1.00 71.75 178 ALA A N 1
ATOM 1382 C CA . ALA A 1 178 ? 11.080 0.338 -22.703 1.00 71.75 178 ALA A CA 1
ATOM 1383 C C . ALA A 1 178 ? 10.580 -0.210 -21.344 1.00 71.75 178 ALA A C 1
ATOM 1385 O O . ALA A 1 178 ? 9.802 0.458 -20.653 1.00 71.75 178 ALA A O 1
ATOM 1386 N N . GLY A 1 179 ? 10.987 -1.439 -20.993 1.00 80.31 179 GLY A N 1
ATOM 1387 C CA . GLY A 1 179 ? 10.614 -2.116 -19.753 1.00 80.31 179 GLY A CA 1
ATOM 1388 C C . GLY A 1 179 ? 9.122 -2.414 -19.607 1.00 80.31 179 GLY A C 1
ATOM 1389 O O . GLY A 1 179 ? 8.656 -2.549 -18.478 1.00 80.31 179 GLY A O 1
ATOM 1390 N N . GLU A 1 180 ? 8.351 -2.480 -20.697 1.00 83.31 180 GLU A N 1
ATOM 1391 C CA . GLU A 1 180 ? 6.893 -2.648 -20.654 1.00 83.31 180 GLU A CA 1
ATOM 1392 C C . GLU A 1 180 ? 6.446 -3.853 -19.812 1.00 83.31 180 GLU A C 1
ATOM 1394 O O . GLU A 1 180 ? 5.517 -3.728 -19.013 1.00 83.31 180 GLU A O 1
ATOM 1399 N N . ASN A 1 181 ? 7.147 -4.980 -19.909 1.00 83.81 181 ASN A N 1
ATOM 1400 C CA . ASN A 1 181 ? 6.902 -6.164 -19.090 1.00 83.81 181 ASN A CA 1
ATOM 1401 C C . ASN A 1 181 ? 7.038 -5.897 -17.575 1.00 83.81 181 ASN A C 1
ATOM 1403 O O . ASN A 1 181 ? 6.238 -6.391 -16.782 1.00 83.81 181 ASN A O 1
ATOM 1407 N N . ILE A 1 182 ? 8.008 -5.074 -17.168 1.00 84.56 182 ILE A N 1
ATOM 1408 C CA . ILE A 1 182 ? 8.193 -4.662 -15.771 1.00 84.56 182 ILE A CA 1
ATOM 1409 C C . ILE A 1 182 ? 7.121 -3.645 -15.382 1.00 84.56 182 ILE A C 1
ATOM 1411 O O . ILE A 1 182 ? 6.531 -3.745 -14.314 1.00 84.56 182 ILE A O 1
ATOM 1415 N N . ARG A 1 183 ? 6.782 -2.694 -16.257 1.00 88.69 183 ARG A N 1
ATOM 1416 C CA . ARG A 1 183 ? 5.687 -1.751 -15.984 1.00 88.69 183 ARG A CA 1
ATOM 1417 C C . ARG A 1 183 ? 4.352 -2.473 -15.804 1.00 88.69 183 ARG A C 1
ATOM 1419 O O . ARG A 1 183 ? 3.544 -2.055 -14.974 1.00 88.69 183 ARG A O 1
ATOM 1426 N N . ALA A 1 184 ? 4.114 -3.547 -16.558 1.00 88.62 184 ALA A N 1
ATOM 1427 C CA . ALA A 1 184 ? 2.899 -4.352 -16.485 1.00 88.62 184 ALA A CA 1
ATOM 1428 C C . ALA A 1 184 ? 2.714 -5.021 -15.113 1.00 88.62 184 ALA A C 1
ATOM 1430 O O . ALA A 1 184 ? 1.578 -5.289 -14.717 1.00 88.62 184 ALA A O 1
ATOM 1431 N N . THR A 1 185 ? 3.779 -5.207 -14.320 1.00 90.50 185 THR A N 1
ATOM 1432 C CA . THR A 1 185 ? 3.630 -5.709 -12.944 1.00 90.50 185 THR A CA 1
ATOM 1433 C C . THR A 1 185 ? 2.831 -4.740 -12.077 1.00 90.50 185 THR A C 1
ATOM 1435 O O . THR A 1 185 ? 2.132 -5.173 -11.167 1.00 90.50 185 THR A O 1
ATOM 1438 N N . ASN A 1 186 ? 2.853 -3.437 -12.377 1.00 92.06 186 ASN A N 1
ATOM 1439 C CA . ASN A 1 186 ? 2.026 -2.459 -11.670 1.00 92.06 186 ASN A CA 1
ATOM 1440 C C . ASN A 1 186 ? 0.527 -2.635 -11.968 1.00 92.06 186 ASN A C 1
ATOM 1442 O O . ASN A 1 186 ? -0.301 -2.399 -11.090 1.00 92.06 186 ASN A O 1
ATOM 1446 N N . LEU A 1 187 ? 0.172 -3.099 -13.174 1.00 92.94 187 LEU A N 1
ATOM 1447 C CA . LEU A 1 187 ? -1.207 -3.464 -13.519 1.00 92.94 187 LEU A CA 1
ATOM 1448 C C . LEU A 1 187 ? -1.651 -4.705 -12.747 1.00 92.94 187 LEU A C 1
ATOM 1450 O O . LEU A 1 187 ? -2.770 -4.743 -12.237 1.00 92.94 187 LEU A O 1
ATOM 1454 N N . LEU A 1 188 ? -0.756 -5.690 -12.618 1.00 92.94 188 LEU A N 1
ATOM 1455 C CA . LEU A 1 188 ? -1.000 -6.863 -11.785 1.00 92.94 188 LEU A CA 1
ATOM 1456 C C . LEU A 1 188 ? -1.250 -6.445 -10.333 1.00 92.94 188 LEU A C 1
ATOM 1458 O O . LEU A 1 188 ? -2.240 -6.882 -9.760 1.00 92.94 188 LEU A O 1
ATOM 1462 N N . VAL A 1 189 ? -0.423 -5.563 -9.761 1.00 93.69 189 VAL A N 1
ATOM 1463 C CA . VAL A 1 189 ? -0.632 -5.042 -8.398 1.00 93.69 189 VAL A CA 1
ATOM 1464 C C . VAL A 1 189 ? -1.960 -4.298 -8.288 1.00 93.69 189 VAL A C 1
ATOM 1466 O O . VAL A 1 189 ? -2.703 -4.546 -7.345 1.00 93.69 189 VAL A O 1
ATOM 1469 N N . ALA A 1 190 ? -2.302 -3.436 -9.249 1.00 93.88 190 ALA A N 1
ATOM 1470 C CA . ALA A 1 190 ? -3.573 -2.713 -9.246 1.00 93.88 190 ALA A CA 1
ATOM 1471 C C . ALA A 1 190 ? -4.777 -3.675 -9.264 1.00 93.88 190 ALA A C 1
ATOM 1473 O O . ALA A 1 190 ? -5.701 -3.527 -8.463 1.00 93.88 190 ALA A O 1
ATOM 1474 N N . GLY A 1 191 ? -4.747 -4.694 -10.130 1.00 93.81 191 GLY A N 1
ATOM 1475 C CA . GLY A 1 191 ? -5.787 -5.722 -10.214 1.00 93.81 191 GLY A CA 1
ATOM 1476 C C . GLY A 1 191 ? -5.846 -6.615 -8.975 1.00 93.81 191 GLY A C 1
ATOM 1477 O O . GLY A 1 191 ? -6.930 -6.898 -8.469 1.00 93.81 191 GLY A O 1
ATOM 1478 N N . TRP A 1 192 ? -4.688 -7.006 -8.441 1.00 94.06 192 TRP A N 1
ATOM 1479 C CA . TRP A 1 192 ? -4.560 -7.773 -7.203 1.00 94.06 192 TRP A CA 1
ATOM 1480 C C . TRP A 1 192 ? -5.163 -7.011 -6.029 1.00 94.06 192 TRP A C 1
ATOM 1482 O O . TRP A 1 192 ? -5.995 -7.531 -5.286 1.00 94.06 192 TRP A O 1
ATOM 1492 N N . PHE A 1 193 ? -4.787 -5.743 -5.898 1.00 92.44 193 PHE A N 1
ATOM 1493 C CA . PHE A 1 193 ? -5.237 -4.898 -4.813 1.00 92.44 193 PHE A CA 1
ATOM 1494 C C . PHE A 1 193 ? -6.737 -4.605 -4.923 1.00 92.44 193 PHE A C 1
ATOM 1496 O O . PHE A 1 193 ? -7.451 -4.691 -3.925 1.00 92.44 193 PHE A O 1
ATOM 1503 N N . ALA A 1 194 ? -7.254 -4.385 -6.136 1.00 93.12 194 ALA A N 1
ATOM 1504 C CA . ALA A 1 194 ? -8.689 -4.274 -6.387 1.00 93.12 194 ALA A CA 1
ATOM 1505 C C . ALA A 1 194 ? -9.448 -5.560 -6.021 1.00 93.12 194 ALA A C 1
ATOM 1507 O O . ALA A 1 194 ? -10.449 -5.492 -5.317 1.00 93.12 194 ALA A O 1
ATOM 1508 N N . LEU A 1 195 ? -8.967 -6.733 -6.441 1.00 93.62 195 LEU A N 1
ATOM 1509 C CA . LEU A 1 195 ? -9.656 -8.005 -6.220 1.00 93.62 195 LEU A CA 1
ATOM 1510 C C . LEU A 1 195 ? -9.695 -8.399 -4.737 1.00 93.62 195 LEU A C 1
ATOM 1512 O O . LEU A 1 195 ? -10.752 -8.742 -4.206 1.00 93.62 195 LEU A O 1
ATOM 1516 N N . PHE A 1 196 ? -8.546 -8.341 -4.063 1.00 92.38 196 PHE A N 1
ATOM 1517 C CA . PHE A 1 196 ? -8.402 -8.832 -2.692 1.00 92.38 196 PHE A CA 1
ATOM 1518 C C . PHE A 1 196 ? -8.806 -7.809 -1.623 1.00 92.38 196 PHE A C 1
ATOM 1520 O O . PHE A 1 196 ? -9.005 -8.190 -0.470 1.00 92.38 196 PHE A O 1
ATOM 1527 N N . SER A 1 197 ? -9.021 -6.539 -1.989 1.00 90.94 197 SER A N 1
ATOM 1528 C CA . SER A 1 197 ? -9.621 -5.550 -1.084 1.00 90.94 197 SER A CA 1
ATOM 1529 C C . SER A 1 197 ? -11.155 -5.615 -1.037 1.00 90.94 197 SER A C 1
ATOM 1531 O O . SER A 1 197 ? -11.739 -5.257 -0.017 1.00 90.94 197 SER A O 1
ATOM 1533 N N . ILE A 1 198 ? -11.834 -6.139 -2.068 1.00 90.50 198 ILE A N 1
ATOM 1534 C CA . ILE A 1 198 ? -13.310 -6.248 -2.120 1.00 90.50 198 ILE A CA 1
ATOM 1535 C C . ILE A 1 198 ? -13.938 -6.894 -0.866 1.00 90.50 198 ILE A C 1
ATOM 1537 O O . ILE A 1 198 ? -14.927 -6.345 -0.364 1.00 90.50 198 ILE A O 1
ATOM 1541 N N . PRO A 1 199 ? -13.416 -8.010 -0.308 1.00 86.62 199 PRO A N 1
ATOM 1542 C CA . PRO A 1 199 ? -14.018 -8.664 0.854 1.00 86.62 199 PRO A CA 1
ATOM 1543 C C . PRO A 1 199 ? -14.212 -7.735 2.056 1.00 86.62 199 PRO A C 1
ATOM 1545 O O . PRO A 1 199 ? -15.249 -7.809 2.719 1.00 86.62 199 PRO A O 1
ATOM 1548 N N . ILE A 1 200 ? -13.272 -6.815 2.315 1.00 85.88 200 ILE A N 1
ATOM 1549 C CA . ILE A 1 200 ? -13.390 -5.885 3.447 1.00 85.88 200 ILE A CA 1
ATOM 1550 C C . ILE A 1 200 ? -14.587 -4.950 3.262 1.00 85.88 200 ILE A C 1
ATOM 1552 O O . ILE A 1 200 ? -15.353 -4.713 4.198 1.00 85.88 200 ILE A O 1
ATOM 1556 N N . PHE A 1 201 ? -14.826 -4.496 2.032 1.00 86.50 201 PHE A N 1
ATOM 1557 C CA . PHE A 1 201 ? -15.927 -3.594 1.718 1.00 86.50 201 PHE A CA 1
ATOM 1558 C C . PHE A 1 201 ? -17.285 -4.297 1.685 1.00 86.50 201 PHE A C 1
ATOM 1560 O O . PHE A 1 201 ? -18.308 -3.658 1.930 1.00 86.50 201 PHE A O 1
ATOM 1567 N N . LEU A 1 202 ? -17.322 -5.609 1.460 1.00 84.19 202 LEU A N 1
ATOM 1568 C CA . LEU A 1 202 ? -18.566 -6.376 1.477 1.00 84.19 202 LEU A CA 1
ATOM 1569 C C . LEU A 1 202 ? -18.939 -6.877 2.877 1.00 84.19 202 LEU A C 1
ATOM 1571 O O . LEU A 1 202 ? -20.116 -6.850 3.242 1.00 84.19 202 LEU A O 1
ATOM 1575 N N . TRP A 1 203 ? -17.967 -7.337 3.667 1.00 80.56 203 TRP A N 1
ATOM 1576 C CA . TRP A 1 203 ? -18.248 -8.099 4.890 1.00 80.56 203 TRP A CA 1
ATOM 1577 C C . TRP A 1 203 ? -17.965 -7.355 6.193 1.00 80.56 203 TRP A C 1
ATOM 1579 O O . TRP A 1 203 ? -18.591 -7.690 7.201 1.00 80.56 203 TRP A O 1
ATOM 1589 N N . VAL A 1 204 ? -17.120 -6.318 6.196 1.00 76.62 204 VAL A N 1
ATOM 1590 C CA . VAL A 1 204 ? -16.967 -5.462 7.382 1.00 76.62 204 VAL A CA 1
ATOM 1591 C C . VAL A 1 204 ? -18.151 -4.501 7.447 1.00 76.62 204 VAL A C 1
ATOM 1593 O O . VAL A 1 204 ? -18.345 -3.649 6.573 1.00 76.62 204 VAL A O 1
ATOM 1596 N N . LYS A 1 205 ? -18.992 -4.671 8.470 1.00 68.31 205 LYS A N 1
ATOM 1597 C CA . LYS A 1 205 ? -20.091 -3.749 8.770 1.00 68.31 205 LYS A CA 1
ATOM 1598 C C . LYS A 1 205 ? -19.559 -2.611 9.626 1.00 68.31 205 LYS A C 1
ATOM 1600 O O . LYS A 1 205 ? -18.866 -2.850 10.605 1.00 68.31 205 LYS A O 1
ATOM 1605 N N . GLU A 1 206 ? -19.905 -1.393 9.243 1.00 68.06 206 GLU A N 1
ATOM 1606 C CA . GLU A 1 206 ? -19.570 -0.192 9.996 1.00 68.06 206 GLU A CA 1
ATOM 1607 C C . GLU A 1 206 ? -20.696 0.080 10.993 1.00 68.06 206 GLU A C 1
ATOM 1609 O O . GLU A 1 206 ? -21.861 0.197 10.596 1.00 68.06 206 GLU A O 1
ATOM 1614 N N . ASP A 1 207 ? -20.373 0.119 12.284 1.00 60.81 207 ASP A N 1
ATOM 1615 C CA . ASP A 1 207 ? -21.360 0.410 13.318 1.00 60.81 207 ASP A CA 1
ATOM 1616 C C . ASP A 1 207 ? -21.583 1.926 13.404 1.00 60.81 207 ASP A C 1
ATOM 1618 O O . ASP A 1 207 ? -20.855 2.666 14.065 1.00 60.81 207 ASP A O 1
ATOM 1622 N N . LYS A 1 208 ? -22.604 2.404 12.688 1.00 58.97 208 LYS A N 1
ATOM 1623 C CA . LYS A 1 208 ? -23.002 3.821 12.661 1.00 58.97 208 LYS A CA 1
ATOM 1624 C C . LYS A 1 208 ? -23.727 4.276 13.936 1.00 58.97 208 LYS A C 1
ATOM 1626 O O . LYS A 1 208 ? -24.178 5.416 13.997 1.00 58.97 208 LYS A O 1
ATOM 1631 N N . SER A 1 209 ? -23.863 3.422 14.954 1.00 49.97 209 SER A N 1
ATOM 1632 C CA . SER A 1 209 ? -24.608 3.749 16.180 1.00 49.97 209 SER A CA 1
ATOM 1633 C C . SER A 1 209 ? -23.940 4.809 17.066 1.00 49.97 209 SER A C 1
ATOM 1635 O O . SER A 1 209 ? -24.600 5.361 17.943 1.00 49.97 209 SER A O 1
ATOM 1637 N N . ASN A 1 210 ? -22.668 5.149 16.822 1.00 48.31 210 ASN A N 1
ATOM 1638 C CA . ASN A 1 210 ? -21.882 6.064 17.659 1.00 48.31 210 ASN A CA 1
ATOM 1639 C C . ASN A 1 210 ? -21.633 7.453 17.032 1.00 48.31 210 ASN A C 1
ATOM 1641 O O . ASN A 1 210 ? -20.704 8.152 17.442 1.00 48.31 210 ASN A O 1
ATOM 1645 N N . ILE A 1 211 ? -22.446 7.876 16.049 1.00 53.41 211 ILE A N 1
ATOM 1646 C CA . ILE A 1 211 ? -22.353 9.217 15.439 1.00 53.41 211 ILE A CA 1
ATOM 1647 C C . ILE A 1 211 ? -22.694 10.279 16.500 1.00 53.41 211 ILE A C 1
ATOM 1649 O O . ILE A 1 211 ? -23.847 10.663 16.694 1.00 53.41 211 ILE A O 1
ATOM 1653 N N . ARG A 1 212 ? -21.677 10.773 17.212 1.00 46.91 212 ARG A N 1
ATOM 1654 C CA . ARG A 1 212 ? -21.803 11.914 18.127 1.00 46.91 212 ARG A CA 1
ATOM 1655 C C . ARG A 1 212 ? -21.718 13.222 17.335 1.00 46.91 212 ARG A C 1
ATOM 1657 O O . ARG A 1 212 ? -20.647 13.806 17.231 1.00 46.91 212 ARG A O 1
ATOM 1664 N N . GLY A 1 213 ? -22.871 13.679 16.842 1.00 43.94 213 GLY A N 1
ATOM 1665 C CA . GLY A 1 213 ? -23.173 15.089 16.555 1.00 43.94 213 GLY A CA 1
ATOM 1666 C C . GLY A 1 213 ? -22.569 15.697 15.281 1.00 43.94 213 GLY A C 1
ATOM 1667 O O . GLY A 1 213 ? -21.358 15.795 15.110 1.00 43.94 213 GLY A O 1
ATOM 1668 N N . THR A 1 214 ? -23.445 16.181 14.403 1.00 48.09 214 THR A N 1
ATOM 1669 C CA . THR A 1 214 ? -23.138 16.993 13.217 1.00 48.09 214 THR A CA 1
ATOM 1670 C C . THR A 1 214 ? -22.760 18.436 13.583 1.00 48.09 214 THR A C 1
ATOM 1672 O O . THR A 1 214 ? -23.486 19.071 14.341 1.00 48.09 214 THR A O 1
ATOM 1675 N N . GLY A 1 215 ? -21.708 18.982 12.958 1.00 48.44 215 GLY A N 1
ATOM 1676 C CA . GLY A 1 215 ? -21.552 20.431 12.731 1.00 48.44 215 GLY A CA 1
ATOM 1677 C C . GLY A 1 215 ? -20.575 21.187 13.645 1.00 48.44 215 GLY A C 1
ATOM 1678 O O . GLY A 1 215 ? -20.717 21.192 14.861 1.00 48.44 215 GLY A O 1
ATOM 1679 N N . GLU A 1 216 ? -19.587 21.838 13.013 1.00 46.00 216 GLU A N 1
ATOM 1680 C CA . GLU A 1 216 ? -18.691 22.939 13.453 1.00 46.00 216 GLU A CA 1
ATOM 1681 C C . GLU A 1 216 ? -17.852 22.804 14.746 1.00 46.00 216 GLU A C 1
ATOM 1683 O O . GLU A 1 216 ? -16.682 23.188 14.752 1.00 46.00 216 GLU A O 1
ATOM 1688 N N . SER A 1 217 ? -18.336 22.162 15.811 1.00 51.06 217 SER A N 1
ATOM 1689 C CA . SER A 1 217 ? -17.554 21.878 17.030 1.00 51.06 217 SER A CA 1
ATOM 1690 C C . SER A 1 217 ? -16.467 20.808 16.821 1.00 51.06 217 SER A C 1
ATOM 1692 O O . SER A 1 217 ? -15.594 20.630 17.672 1.00 51.06 217 SER A O 1
ATOM 1694 N N . VAL A 1 218 ? -16.508 20.072 15.711 1.00 52.06 218 VAL A N 1
ATOM 1695 C CA . VAL A 1 218 ? -15.772 18.812 15.507 1.00 52.06 218 VAL A CA 1
ATOM 1696 C C . VAL A 1 218 ? -14.264 19.023 15.350 1.00 52.06 218 VAL A C 1
ATOM 1698 O O . VAL A 1 218 ? -13.481 18.314 15.989 1.00 52.06 218 VAL A O 1
ATOM 1701 N N . PHE A 1 219 ? -13.856 20.032 14.574 1.00 51.72 219 PHE A N 1
ATOM 1702 C CA . PHE A 1 219 ? -12.446 20.390 14.382 1.00 51.72 219 PHE A CA 1
ATOM 1703 C C . PHE A 1 219 ? -11.802 20.820 15.700 1.00 51.72 219 PHE A C 1
ATOM 1705 O O . PHE A 1 219 ? -10.748 20.314 16.086 1.00 51.72 219 PHE A O 1
ATOM 1712 N N . ARG A 1 220 ? -12.486 21.702 16.438 1.00 56.75 220 ARG A N 1
ATOM 1713 C CA . ARG A 1 220 ? -11.991 22.246 17.703 1.00 56.75 220 ARG A CA 1
ATOM 1714 C C . ARG A 1 220 ? -11.897 21.158 18.769 1.00 56.75 220 ARG A C 1
ATOM 1716 O O . ARG A 1 220 ? -10.865 21.033 19.413 1.00 56.75 220 ARG A O 1
ATOM 1723 N N . THR A 1 221 ? -12.912 20.306 18.905 1.00 57.25 221 THR A N 1
ATOM 1724 C CA . THR A 1 221 ? -12.902 19.211 19.887 1.00 57.25 221 THR A CA 1
ATOM 1725 C C . THR A 1 221 ? -11.907 18.111 19.510 1.00 57.25 221 THR A C 1
ATOM 1727 O O . THR A 1 221 ? -11.386 17.440 20.392 1.00 57.25 221 THR A O 1
ATOM 1730 N N . GLY A 1 222 ? -11.626 17.886 18.218 1.00 56.59 222 GLY A N 1
ATOM 1731 C CA . GLY A 1 222 ? -10.599 16.940 17.749 1.00 56.59 222 GLY A CA 1
ATOM 1732 C C . GLY A 1 222 ? -9.202 17.402 18.138 1.00 56.59 222 GLY A C 1
ATOM 1733 O O . GLY A 1 222 ? -8.490 16.695 18.849 1.00 56.59 222 GLY A O 1
ATOM 1734 N N . PHE A 1 223 ? -8.873 18.644 17.777 1.00 63.72 223 PHE A N 1
ATOM 1735 C CA . PHE A 1 223 ? -7.610 19.280 18.145 1.00 63.72 223 PHE A CA 1
ATOM 1736 C C . PHE A 1 223 ? -7.449 19.458 19.656 1.00 63.72 223 PHE A C 1
ATOM 1738 O O . PHE A 1 223 ? -6.357 19.234 20.162 1.00 63.72 223 PHE A O 1
ATOM 1745 N N . ILE A 1 224 ? -8.508 19.803 20.397 1.00 64.94 224 ILE A N 1
ATOM 1746 C CA . ILE A 1 224 ? -8.450 19.920 21.863 1.00 64.94 224 ILE A CA 1
ATOM 1747 C C . ILE A 1 224 ? -8.194 18.557 22.511 1.00 64.94 224 ILE A C 1
ATOM 1749 O O . ILE A 1 224 ? -7.404 18.487 23.447 1.00 64.94 224 ILE A O 1
ATOM 1753 N N . GLN A 1 225 ? -8.808 17.470 22.029 1.00 62.78 225 GLN A N 1
ATOM 1754 C CA . GLN A 1 225 ? -8.546 16.136 22.577 1.00 62.78 225 GLN A CA 1
ATOM 1755 C C . GLN A 1 225 ? -7.123 15.677 22.254 1.00 62.78 225 GLN A C 1
ATOM 1757 O O . GLN A 1 225 ? -6.428 15.244 23.161 1.00 62.78 225 GLN A O 1
ATOM 1762 N N . LEU A 1 226 ? -6.652 15.875 21.017 1.00 65.06 226 LEU A N 1
ATOM 1763 C CA . LEU A 1 226 ? -5.261 15.615 20.623 1.00 65.06 226 LEU A CA 1
ATOM 1764 C C . LEU A 1 226 ? -4.272 16.438 21.461 1.00 65.06 226 LEU A C 1
ATOM 1766 O O . LEU A 1 226 ? -3.318 15.887 22.005 1.00 65.06 226 LEU A O 1
ATOM 1770 N N . ALA A 1 227 ? -4.527 17.737 21.637 1.00 68.94 227 ALA A N 1
ATOM 1771 C CA . ALA A 1 227 ? -3.703 18.625 22.452 1.00 68.94 227 ALA A CA 1
ATOM 1772 C C . ALA A 1 227 ? -3.717 18.223 23.934 1.00 68.94 227 ALA A C 1
ATOM 1774 O O . ALA A 1 227 ? -2.669 18.228 24.580 1.00 68.94 227 ALA A O 1
ATOM 1775 N N . ASN A 1 228 ? -4.872 17.819 24.468 1.00 67.62 228 ASN A N 1
ATOM 1776 C CA . ASN A 1 228 ? -4.991 17.307 25.830 1.00 67.62 228 ASN A CA 1
ATOM 1777 C C . ASN A 1 228 ? -4.268 15.966 25.989 1.00 67.62 228 ASN A C 1
ATOM 1779 O O . ASN A 1 228 ? -3.545 15.806 26.964 1.00 67.62 228 ASN A O 1
ATOM 1783 N N . THR A 1 229 ? -4.359 15.049 25.022 1.00 66.75 229 THR A N 1
ATOM 1784 C CA . THR A 1 229 ? -3.595 13.792 25.013 1.00 66.75 229 THR A CA 1
ATOM 1785 C C . THR A 1 229 ? -2.093 14.056 24.946 1.00 66.75 229 THR A C 1
ATOM 1787 O O . THR A 1 229 ? -1.342 13.434 25.689 1.00 66.75 229 THR A O 1
ATOM 1790 N N . PHE A 1 230 ? -1.632 15.019 24.140 1.00 67.19 230 PHE A N 1
ATOM 1791 C CA . PHE A 1 230 ? -0.224 15.439 24.117 1.00 67.19 230 PHE A CA 1
ATOM 1792 C C . PHE A 1 230 ? 0.226 16.062 25.446 1.00 67.19 230 PHE A C 1
ATOM 1794 O O . PHE A 1 230 ? 1.350 15.833 25.901 1.00 67.19 230 PHE A O 1
ATOM 1801 N N . ARG A 1 231 ? -0.650 16.832 26.098 1.00 68.62 231 ARG A N 1
ATOM 1802 C CA . ARG A 1 231 ? -0.380 17.461 27.398 1.00 68.62 231 ARG A CA 1
ATOM 1803 C C . ARG A 1 231 ? -0.359 16.440 28.539 1.00 68.62 231 ARG A C 1
ATOM 1805 O O . ARG A 1 231 ? 0.494 16.537 29.416 1.00 68.62 231 ARG A O 1
ATOM 1812 N N . GLU A 1 232 ? -1.237 15.444 28.492 1.00 69.31 232 GLU A N 1
ATOM 1813 C CA . GLU A 1 232 ? -1.289 14.301 29.410 1.00 69.31 232 GLU A CA 1
ATOM 1814 C C . GLU A 1 232 ? -0.122 13.329 29.167 1.00 69.31 232 GLU A C 1
ATOM 1816 O O . GLU A 1 232 ? 0.469 12.840 30.125 1.00 69.31 232 GLU A O 1
ATOM 1821 N N . MET A 1 233 ? 0.310 13.123 27.915 1.00 62.19 233 MET A N 1
ATOM 1822 C CA . MET A 1 233 ? 1.470 12.284 27.576 1.00 62.19 233 MET A CA 1
ATOM 1823 C C . MET A 1 233 ? 2.756 12.752 28.260 1.00 62.19 233 MET A C 1
ATOM 1825 O O . MET A 1 233 ? 3.567 11.913 28.650 1.00 62.19 233 MET A O 1
ATOM 1829 N N . LYS A 1 234 ? 2.931 14.065 28.487 1.00 64.44 234 LYS A N 1
ATOM 1830 C CA . LYS A 1 234 ? 4.071 14.593 29.262 1.00 64.44 234 LYS A CA 1
ATOM 1831 C C . LYS A 1 234 ? 4.133 14.044 30.694 1.00 64.44 234 LYS A C 1
ATOM 1833 O O . LYS A 1 234 ? 5.224 14.008 31.259 1.00 64.44 234 LYS A O 1
ATOM 1838 N N . LYS A 1 235 ? 3.013 13.585 31.270 1.00 70.88 235 LYS A N 1
ATOM 1839 C CA . LYS A 1 235 ? 2.987 12.914 32.583 1.00 70.88 235 LYS A CA 1
ATOM 1840 C C . LYS A 1 235 ? 3.521 11.477 32.511 1.00 70.88 235 LYS A C 1
ATOM 1842 O O . LYS A 1 235 ? 4.071 10.981 33.490 1.00 70.88 235 LYS A O 1
ATOM 1847 N N . TYR A 1 236 ? 3.455 10.826 31.349 1.00 75.19 236 TYR A N 1
A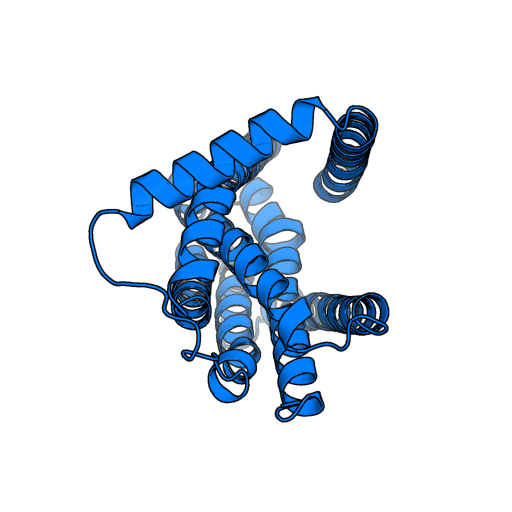TOM 1848 C CA . TYR A 1 236 ? 3.870 9.435 31.146 1.00 75.19 236 TYR A CA 1
ATOM 1849 C C . TYR A 1 236 ? 5.265 9.331 30.512 1.00 75.19 236 TYR A C 1
ATOM 1851 O O . TYR A 1 236 ? 5.447 8.802 29.414 1.00 75.19 236 TYR A O 1
ATOM 1859 N N . ARG A 1 237 ? 6.291 9.801 31.236 1.00 75.88 237 ARG A N 1
ATOM 1860 C CA . ARG A 1 237 ? 7.695 9.838 30.768 1.00 75.88 237 ARG A CA 1
ATOM 1861 C C . ARG A 1 237 ? 8.220 8.482 30.268 1.00 75.88 237 ARG A C 1
ATOM 1863 O O . ARG A 1 237 ? 9.043 8.453 29.358 1.00 75.88 237 ARG A O 1
ATOM 1870 N N . GLN A 1 238 ? 7.741 7.371 30.834 1.00 80.00 238 GLN A N 1
ATOM 1871 C CA . GLN A 1 238 ? 8.137 6.022 30.410 1.00 80.00 238 GLN A CA 1
ATOM 1872 C C . GLN A 1 238 ? 7.533 5.615 29.060 1.00 80.00 238 GLN A C 1
ATOM 1874 O O . GLN A 1 238 ? 8.224 4.996 28.257 1.00 80.00 238 GLN A O 1
ATOM 1879 N N . ILE A 1 239 ? 6.296 6.026 28.762 1.00 77.81 239 ILE A N 1
ATOM 1880 C CA . ILE A 1 239 ? 5.666 5.777 27.456 1.00 77.81 239 ILE A CA 1
ATOM 1881 C C . ILE A 1 239 ? 6.411 6.554 26.368 1.00 77.81 239 ILE A C 1
ATOM 1883 O O . ILE A 1 239 ? 6.717 5.994 25.323 1.00 77.81 239 ILE A O 1
ATOM 1887 N N . ILE A 1 240 ? 6.790 7.808 26.636 1.00 78.81 240 ILE A N 1
ATOM 1888 C CA . ILE A 1 240 ? 7.586 8.611 25.693 1.00 78.81 240 ILE A CA 1
ATOM 1889 C C . ILE A 1 240 ? 8.943 7.949 25.414 1.00 78.81 240 ILE A C 1
ATOM 1891 O O . ILE A 1 240 ? 9.341 7.839 24.258 1.00 78.81 240 ILE A O 1
ATOM 1895 N N . ARG A 1 241 ? 9.647 7.470 26.451 1.00 81.25 241 ARG A N 1
ATOM 1896 C CA . ARG A 1 241 ? 10.921 6.745 26.282 1.00 81.25 241 ARG A CA 1
ATOM 1897 C C . ARG A 1 241 ? 10.750 5.471 25.459 1.00 81.25 241 ARG A C 1
ATOM 1899 O O . ARG A 1 241 ? 11.562 5.222 24.575 1.00 81.25 241 ARG A O 1
ATOM 1906 N N . PHE A 1 242 ? 9.695 4.701 25.721 1.00 83.81 242 PHE A N 1
ATOM 1907 C CA . PHE A 1 242 ? 9.370 3.513 24.937 1.00 83.81 242 PHE A CA 1
ATOM 1908 C C . PHE A 1 242 ? 9.080 3.858 23.472 1.00 83.81 242 PHE A C 1
ATOM 1910 O O . PHE A 1 242 ? 9.615 3.204 22.585 1.00 83.81 242 PHE A O 1
ATOM 1917 N N . LEU A 1 243 ? 8.290 4.903 23.202 1.00 82.00 243 LEU A N 1
ATOM 1918 C CA . LEU A 1 243 ? 7.982 5.344 21.840 1.00 82.00 243 LEU A CA 1
ATOM 1919 C C . LEU A 1 243 ? 9.230 5.832 21.096 1.00 82.00 243 LEU A C 1
ATOM 1921 O O . LEU A 1 243 ? 9.402 5.464 19.941 1.00 82.00 243 LEU A O 1
ATOM 1925 N N . LEU A 1 244 ? 10.123 6.585 21.751 1.00 82.06 244 LEU A N 1
ATOM 1926 C CA . LEU A 1 244 ? 11.404 7.004 21.166 1.00 82.06 244 LEU A CA 1
ATOM 1927 C C . LEU A 1 244 ? 12.310 5.806 20.861 1.00 82.06 244 LEU A C 1
ATOM 1929 O O . LEU A 1 244 ? 12.836 5.707 19.756 1.00 82.06 244 LEU A O 1
ATOM 1933 N N . ALA A 1 245 ? 12.459 4.874 21.807 1.00 82.81 245 ALA A N 1
ATOM 1934 C CA . ALA A 1 245 ? 13.246 3.659 21.598 1.00 82.81 245 ALA A CA 1
ATOM 1935 C C . ALA A 1 245 ? 12.664 2.800 20.465 1.00 82.81 245 ALA A C 1
ATOM 1937 O O . ALA A 1 245 ? 13.399 2.326 19.601 1.00 82.81 245 ALA A O 1
ATOM 1938 N N . ARG A 1 246 ? 11.334 2.650 20.430 1.00 80.62 246 ARG A N 1
ATOM 1939 C CA . ARG A 1 246 ? 10.619 1.943 19.365 1.00 80.62 246 ARG A CA 1
ATOM 1940 C C . ARG A 1 246 ? 10.789 2.638 18.019 1.00 80.62 246 ARG A C 1
ATOM 1942 O O . ARG A 1 246 ? 10.959 1.938 17.031 1.00 80.62 246 ARG A O 1
ATOM 1949 N N . MET A 1 247 ? 10.756 3.970 17.979 1.00 82.12 247 MET A N 1
ATOM 1950 C CA . MET A 1 247 ? 10.969 4.745 16.758 1.00 82.12 247 MET A CA 1
ATOM 1951 C C . MET A 1 247 ? 12.360 4.464 16.192 1.00 82.12 247 MET A C 1
ATOM 1953 O O . MET A 1 247 ? 12.450 4.015 15.061 1.00 82.12 247 MET A O 1
ATOM 1957 N N . VAL A 1 248 ? 13.419 4.601 17.000 1.00 82.50 248 VAL A N 1
ATOM 1958 C CA . VAL A 1 248 ? 14.804 4.319 16.571 1.00 82.50 248 VAL A CA 1
ATOM 1959 C C . VAL A 1 248 ? 14.978 2.865 16.118 1.00 82.50 248 VAL A C 1
ATOM 1961 O O . VAL A 1 248 ? 15.588 2.609 15.085 1.00 82.50 248 VAL A O 1
ATOM 1964 N N . TYR A 1 249 ? 14.421 1.904 16.861 1.00 81.62 249 TYR A N 1
ATOM 1965 C CA . TYR A 1 249 ? 14.487 0.486 16.496 1.00 81.62 249 TYR A CA 1
ATOM 1966 C C . TYR A 1 249 ? 13.769 0.190 15.171 1.00 81.62 249 TYR A C 1
ATOM 1968 O O . TYR A 1 249 ? 14.289 -0.545 14.334 1.00 81.62 249 TYR A O 1
ATOM 1976 N N . ASN A 1 250 ? 12.580 0.763 14.971 1.00 76.81 250 ASN A N 1
ATOM 1977 C CA . ASN A 1 250 ? 11.798 0.549 13.759 1.00 76.81 250 ASN A CA 1
ATOM 1978 C C . ASN A 1 250 ? 12.455 1.212 12.542 1.00 76.81 250 ASN A C 1
ATOM 1980 O O . ASN A 1 250 ? 12.556 0.572 11.503 1.00 76.81 250 ASN A O 1
ATOM 1984 N N . ASP A 1 251 ? 12.982 2.426 12.701 1.00 76.62 251 ASP A N 1
ATOM 1985 C CA . ASP A 1 251 ? 13.703 3.149 11.647 1.00 76.62 251 ASP A CA 1
ATOM 1986 C C . ASP A 1 251 ? 14.973 2.392 11.217 1.00 76.62 251 ASP A C 1
ATOM 1988 O O . ASP A 1 251 ? 15.260 2.254 10.027 1.00 76.62 251 ASP A O 1
ATOM 1992 N N . GLY A 1 252 ? 15.684 1.794 12.183 1.00 73.88 252 GLY A N 1
ATOM 1993 C CA . GLY A 1 252 ? 16.810 0.899 11.915 1.00 73.88 252 GLY A CA 1
ATOM 1994 C C . GLY A 1 252 ? 16.412 -0.338 11.103 1.00 73.88 252 GLY A C 1
ATOM 1995 O O . GLY A 1 252 ? 17.071 -0.655 10.114 1.00 73.88 252 GLY A O 1
ATOM 1996 N N . LEU A 1 253 ? 15.313 -1.012 11.464 1.00 73.38 253 LEU A N 1
ATOM 1997 C CA . LEU A 1 253 ? 14.802 -2.160 10.702 1.00 73.38 253 LEU A CA 1
ATOM 1998 C C . LEU A 1 253 ? 14.370 -1.772 9.285 1.00 73.38 253 LEU A C 1
ATOM 2000 O O . LEU A 1 253 ? 14.729 -2.458 8.332 1.00 73.38 253 LEU A O 1
ATOM 2004 N N . VAL A 1 254 ? 13.629 -0.670 9.139 1.00 67.56 254 VAL A N 1
ATOM 2005 C CA . VAL A 1 254 ? 13.182 -0.170 7.831 1.00 67.56 254 VAL A CA 1
ATOM 2006 C C . VAL A 1 254 ? 14.381 0.180 6.955 1.00 67.56 254 VAL A C 1
ATOM 2008 O O . VAL A 1 254 ? 14.392 -0.185 5.786 1.00 67.56 254 VAL A O 1
ATOM 2011 N N . THR A 1 255 ? 15.418 0.806 7.515 1.00 69.31 255 THR A N 1
ATOM 2012 C CA . THR A 1 255 ? 16.658 1.116 6.786 1.00 69.31 255 THR A CA 1
ATOM 2013 C C . THR A 1 255 ? 17.353 -0.157 6.301 1.00 69.31 255 THR A C 1
ATOM 2015 O O . THR A 1 255 ? 17.743 -0.232 5.139 1.00 69.31 255 THR A O 1
ATOM 2018 N N . ILE A 1 256 ? 17.461 -1.185 7.150 1.00 73.75 256 ILE A N 1
ATOM 2019 C CA . ILE A 1 256 ? 18.037 -2.480 6.754 1.00 73.75 256 ILE A CA 1
ATOM 2020 C C . ILE A 1 256 ? 17.203 -3.128 5.640 1.00 73.75 256 ILE A C 1
ATOM 2022 O O . ILE A 1 256 ? 17.771 -3.641 4.684 1.00 73.75 256 ILE A O 1
ATOM 2026 N N . PHE A 1 257 ? 15.871 -3.080 5.712 1.00 62.88 257 PHE A N 1
ATOM 2027 C CA . PHE A 1 257 ? 15.018 -3.635 4.656 1.00 62.88 257 PHE A CA 1
ATOM 2028 C C . PHE A 1 257 ? 15.044 -2.823 3.358 1.00 62.88 257 PHE A C 1
ATOM 2030 O O . PHE A 1 257 ? 14.911 -3.401 2.284 1.00 62.88 257 PHE A O 1
ATOM 2037 N N . ALA A 1 258 ? 15.210 -1.504 3.444 1.00 55.75 258 ALA A N 1
ATOM 2038 C CA . ALA A 1 258 ? 15.238 -0.618 2.285 1.00 55.75 258 ALA A CA 1
ATOM 2039 C C . ALA A 1 258 ? 16.592 -0.620 1.554 1.00 55.75 258 ALA A C 1
ATOM 2041 O O . ALA A 1 258 ? 16.612 -0.400 0.347 1.00 55.75 258 ALA A O 1
ATOM 2042 N N . PHE A 1 259 ? 17.704 -0.853 2.266 1.00 59.47 259 PHE A N 1
ATOM 2043 C CA . PHE A 1 259 ? 19.068 -0.722 1.726 1.00 59.47 259 PHE A CA 1
ATOM 2044 C C . PHE A 1 259 ? 19.950 -1.972 1.873 1.00 59.47 259 PHE A C 1
ATOM 2046 O O . PHE A 1 259 ? 21.093 -1.954 1.432 1.00 59.47 259 PHE A O 1
ATOM 2053 N N . GLY A 1 260 ? 19.474 -3.043 2.508 1.00 49.25 260 GLY A N 1
ATOM 2054 C CA . GLY A 1 260 ? 20.240 -4.280 2.712 1.00 49.25 260 GLY A CA 1
ATOM 2055 C C . GLY A 1 260 ? 20.235 -5.253 1.527 1.00 49.25 260 GLY A C 1
ATOM 2056 O O . GLY A 1 260 ? 20.643 -6.399 1.714 1.00 49.25 260 GLY A O 1
ATOM 2057 N N . GLY A 1 261 ? 19.729 -4.829 0.364 1.00 39.03 261 GLY A N 1
ATOM 2058 C CA . GLY A 1 261 ? 19.732 -5.587 -0.892 1.00 39.03 261 GLY A CA 1
ATOM 2059 C C . GLY A 1 261 ? 20.957 -5.294 -1.741 1.00 39.03 261 GLY A C 1
ATOM 2060 O O . GLY A 1 261 ? 21.285 -4.096 -1.883 1.00 39.03 261 GLY A O 1
#

Foldseek 3Di:
DQPPLPLLLVLLLLLLLLLLQCCLQCVFPQVLCCQLPFADPHNVVSLVLSVVLVVVLVVVLVVCQLVVVLVCVQQLCLLVLLVVLLVLLLVLLVQLLVRFRNNNVSNSVSSSRNSSSSVSSVSSSLVCLPVSDDPVCSVVSVVSSNVSSVVSNVVLVVCLCVAQNPDPQHPPRFDPPRPSSSSCSSVSSSVSSVVSNVSNSVPPDRDSVNNDDDDDCSVVVSVVVVVVVVVVVVVVVVVVVVVVVVVVVVVVVVCCSRPVD

Mean predicted aligned error: 9.2 Å

Solvent-accessible surface area (backbone atoms only — not comparable to full-atom values): 13373 Å² total; per-residue (Å²): 132,91,76,62,45,69,58,31,44,50,17,50,24,34,34,36,20,19,50,28,24,45,46,41,38,49,65,60,52,53,44,38,48,44,40,16,70,53,22,28,97,39,50,70,59,18,48,54,51,50,51,50,37,53,49,52,25,52,54,50,42,66,64,45,45,65,56,51,50,57,51,30,74,47,59,60,40,38,70,57,54,29,50,54,20,49,51,46,20,31,50,19,31,42,54,48,41,76,52,51,62,66,39,48,68,60,45,45,52,34,47,32,56,13,49,32,21,44,53,48,24,49,56,48,55,58,66,47,46,75,78,50,32,60,85,91,42,39,70,61,51,50,52,51,21,50,54,43,8,52,52,29,14,53,49,49,47,50,50,38,37,64,40,29,62,67,39,96,72,20,60,95,74,43,47,75,65,86,45,40,22,61,29,47,44,29,44,50,39,20,52,44,34,56,62,35,38,46,47,34,73,74,56,50,78,77,75,62,87,68,58,71,75,88,74,87,58,58,66,58,53,46,52,48,49,54,51,47,51,57,60,53,47,69,76,40,59,66,59,52,51,49,51,53,54,48,48,54,54,49,52,51,51,50,49,47,71,74,63,69,117

Radius of gyration: 19.98 Å; Cα contacts (8 Å, |Δi|>4): 296; chains: 1; bounding box: 48×39×58 Å

Sequence (261 aa):
MALNNKKSIWSWAMYDFANSAYTTLIVTFVYATYFTKAIAENEVIGTVLWARGVSITAITVAILSPIMGAFADRGGYRKLFLFIMTVIAIIGSFMLYFVLPGQVIRALCWFVIGNIAFEMGGVLYNAFLPEIAPPEKIGRISGYGWSLGYIGGLFCMGVAMVTLVNPEVPWFGFTKEAGENIRATNLLVAGWFALFSIPIFLWVKEDKSNIRGTGESVFRTGFIQLANTFREMKKYRQIIRFLLARMVYNDGLVTIFAFGG